Protein AF-A0A7S0D941-F1 (afdb_monomer)

Sequence (179 aa):
ERASLDRLVAVGYAFRELESFVRRENEAGALAAVGAETLGPRRGHGGSLYRRALASGVADVLTDYESAILKLEQDILRGIVPALPAALESALSEFSLVLPSLWAVIEPVADANTLKGAALLHHLRAASLAAGAPALERALRKLEARAARAAYQQLLAWTVHGRLVDPHGEFWVRPIKGA

Solvent-accessible surface area (backbone atoms only — not comparable to full-atom values): 9866 Å² total; per-residue (Å²): 106,70,72,60,50,54,49,52,49,48,30,54,49,24,48,51,52,50,50,52,47,32,51,52,40,50,52,34,45,52,31,45,75,72,73,39,54,77,74,48,100,60,74,77,65,61,46,48,72,32,56,38,31,31,29,54,42,49,50,54,54,51,51,54,49,52,52,50,49,56,51,51,52,52,34,37,77,70,64,75,40,67,97,41,72,69,52,51,48,62,76,41,44,70,52,54,54,36,38,39,56,48,34,65,67,43,47,59,47,74,71,36,85,78,53,45,39,63,56,37,49,51,50,36,51,52,50,27,73,66,40,92,40,73,70,44,22,53,50,35,48,51,29,32,54,44,21,47,48,50,55,51,51,34,48,47,36,32,76,76,67,70,37,87,73,54,97,67,72,46,59,92,77,72,86,80,89,85,129

pLDDT: mean 85.34, std 11.54, range [41.94, 95.25]

Foldseek 3Di:
DVVLVVLVVLLVVLLVLLVVQLVVLVVLVVCVVVVNNCVDPDNPLNHALLSNLLSVLSVVVSVVVVVLVVVVVVCCVVVVFPPDSVSVCVSCVLSSPQRNLVSVLCVCVSPDSPCGAVNVLVSLVVSLVVDPDPSNNVSSVSSSVSSCVSVVVQVCCCPVVVDRDDPPPRHPDDDDPDD

Secondary structure (DSSP, 8-state):
-HHHHHHHHHHHHHHHHHHHHHHHHHHHHHHHHTT-TTTSSSTT----HHHHHHHHHHHHHHHHHHHHHHHHHHHHHTTSS-S-HHHHHHHTHHHHHHHHHHHHHHHHHHH-TT--HHHHHHHHHHHHHS-SSHHHHHHHHHHHHHHHHHHHHHHHHHHHH-----TTS-SS----S--

Nearest PDB structures (foldseek):
  6v6b-assembly1_C  TM=8.696E-01  e=4.114E-03  Homo sapiens
  9g3x-assembly1_G  TM=8.814E-01  e=5.237E-03  Sus scrofa
  7qj5-assembly1_M  TM=8.271E-01  e=1.750E-02  Homo sapiens
  9eoj-assembly1_Y  TM=8.149E-01  e=4.824E-02  Xenopus laevis

Organism: Micromonas pusilla (NCBI:txid38833)

InterPro domains:
  IPR007259 Gamma-tubulin complex component protein [PTHR19302] (2-174)
  IPR041470 Gamma tubulin complex component protein, N-terminal [PF17681] (2-174)

Radius of gyration: 19.4 Å; Cα contacts (8 Å, |Δi|>4): 163; chains: 1; bounding box: 41×28×63 Å

Mean predicted aligned error: 6.71 Å

Structure (mmCIF, N/CA/C/O backbone):
data_AF-A0A7S0D941-F1
#
_entry.id   AF-A0A7S0D941-F1
#
loop_
_atom_site.group_PDB
_atom_site.id
_atom_site.type_symbol
_atom_site.label_atom_id
_atom_site.label_alt_id
_atom_site.label_comp_id
_atom_site.label_asym_id
_atom_site.label_entity_id
_atom_site.label_seq_id
_atom_site.pdbx_PDB_ins_code
_atom_site.Cartn_x
_atom_site.Cartn_y
_atom_site.Cartn_z
_atom_site.occupancy
_atom_site.B_iso_or_equiv
_atom_site.auth_seq_id
_atom_site.auth_comp_id
_atom_site.auth_asym_id
_atom_site.auth_atom_id
_atom_site.pdbx_PDB_model_num
ATOM 1 N N . GLU A 1 1 ? -16.617 13.636 22.497 1.00 62.84 1 GLU A N 1
ATOM 2 C CA . GLU A 1 1 ? -17.454 12.747 21.658 1.00 62.84 1 GLU A CA 1
ATOM 3 C C . GLU A 1 1 ? -17.429 13.125 20.181 1.00 62.84 1 GLU A C 1
ATOM 5 O O . GLU A 1 1 ? -16.894 12.338 19.416 1.00 62.84 1 GLU A O 1
ATOM 10 N N . ARG A 1 2 ? -17.891 14.319 19.765 1.00 78.31 2 ARG A N 1
ATOM 11 C CA . ARG A 1 2 ? -17.844 14.736 18.341 1.00 78.31 2 ARG A CA 1
ATOM 12 C C . ARG A 1 2 ? -16.450 14.627 17.706 1.00 78.31 2 ARG A C 1
ATOM 14 O O . ARG A 1 2 ? -16.306 13.947 16.707 1.00 78.31 2 ARG A O 1
ATOM 21 N N . ALA A 1 3 ? -15.416 15.150 18.367 1.00 79.06 3 ALA A N 1
ATOM 22 C CA . ALA A 1 3 ? -14.041 15.067 17.864 1.00 79.06 3 ALA A CA 1
ATOM 23 C C . ALA A 1 3 ? -13.513 13.625 17.694 1.00 79.06 3 ALA A C 1
ATOM 25 O O . ALA A 1 3 ? -12.699 13.371 16.812 1.00 79.06 3 ALA A O 1
ATOM 26 N N . SER A 1 4 ? -13.965 12.683 18.528 1.00 73.31 4 SER A N 1
ATOM 27 C CA . SER A 1 4 ? -13.609 11.262 18.399 1.00 73.31 4 SER A CA 1
ATOM 28 C C . SER A 1 4 ? -14.303 10.634 17.190 1.00 73.31 4 SER A C 1
ATOM 30 O O . SER A 1 4 ? -13.683 9.882 16.446 1.00 73.31 4 SER A O 1
ATOM 32 N N . LEU A 1 5 ? -15.572 10.986 16.955 1.00 79.00 5 LEU A N 1
ATOM 33 C CA . LEU A 1 5 ? -16.314 10.547 15.772 1.00 79.00 5 LEU A CA 1
ATOM 34 C C . LEU A 1 5 ? -15.713 11.124 14.486 1.00 79.00 5 LEU A C 1
ATOM 36 O O . LEU A 1 5 ? -15.527 10.379 13.532 1.00 79.00 5 LEU A O 1
ATOM 40 N N . ASP A 1 6 ? -15.332 12.402 14.478 1.00 85.00 6 ASP A N 1
ATOM 41 C CA . ASP A 1 6 ? -14.701 13.044 13.317 1.00 85.00 6 ASP A CA 1
ATOM 42 C C . ASP A 1 6 ? -13.388 12.343 12.934 1.00 85.00 6 ASP A C 1
ATOM 44 O O . ASP A 1 6 ? -13.116 12.110 11.755 1.00 85.00 6 ASP A O 1
ATOM 48 N N . ARG A 1 7 ? -12.594 11.926 13.932 1.00 81.94 7 ARG A N 1
ATOM 49 C CA . ARG A 1 7 ? -11.381 11.130 13.701 1.00 81.94 7 ARG A CA 1
ATOM 50 C C . ARG A 1 7 ? -11.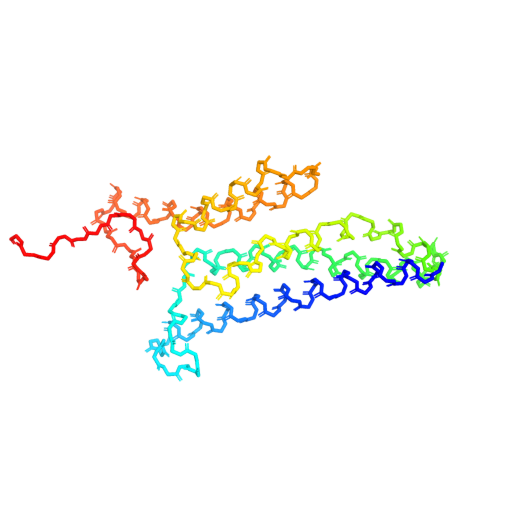696 9.756 13.117 1.00 81.94 7 ARG A C 1
ATOM 52 O O . ARG A 1 7 ? -11.046 9.358 12.157 1.00 81.94 7 ARG A O 1
ATOM 59 N N . LEU A 1 8 ? -12.705 9.052 13.630 1.00 84.12 8 LEU A N 1
ATOM 60 C CA . LEU A 1 8 ? -13.126 7.762 13.069 1.00 84.12 8 LEU A CA 1
ATOM 61 C C . LEU A 1 8 ? -13.629 7.898 11.623 1.00 84.12 8 LEU A C 1
ATOM 63 O O . LEU A 1 8 ? -13.308 7.062 10.781 1.00 84.12 8 LEU A O 1
ATOM 67 N N . VAL A 1 9 ? -14.355 8.975 11.311 1.00 87.94 9 VAL A N 1
ATOM 68 C CA . VAL A 1 9 ? -14.798 9.278 9.943 1.00 87.94 9 VAL A CA 1
ATOM 69 C C . VAL A 1 9 ? -13.603 9.526 9.022 1.00 87.94 9 VAL A C 1
ATOM 71 O O . VAL A 1 9 ? -13.587 9.001 7.911 1.00 87.94 9 VAL A O 1
ATOM 74 N N . ALA A 1 10 ? -12.580 10.256 9.476 1.00 88.19 10 ALA A N 1
ATOM 75 C CA . ALA A 1 10 ? -11.362 10.476 8.693 1.00 88.19 10 ALA A CA 1
ATOM 76 C C . ALA A 1 10 ? -10.630 9.161 8.369 1.00 88.19 10 ALA A C 1
ATOM 78 O O . ALA A 1 10 ? -10.149 8.980 7.250 1.00 88.19 10 ALA A O 1
ATOM 79 N N . VAL A 1 11 ? -10.596 8.218 9.316 1.00 89.94 11 VAL A N 1
ATOM 80 C CA . VAL A 1 11 ? -10.033 6.877 9.093 1.00 89.94 11 VAL A CA 1
ATOM 81 C C . VAL A 1 11 ? -10.851 6.092 8.078 1.00 89.94 11 VAL A C 1
ATOM 83 O O . VAL A 1 11 ? -10.280 5.538 7.142 1.00 89.94 11 VAL A O 1
ATOM 86 N N . GLY A 1 12 ? -12.178 6.082 8.223 1.00 90.75 12 GLY A N 1
ATOM 87 C CA . GLY A 1 12 ? -13.071 5.411 7.278 1.00 90.75 12 GLY A CA 1
ATOM 88 C C . GLY A 1 12 ? -12.974 5.993 5.866 1.00 90.75 12 GLY A C 1
ATOM 89 O O . GLY A 1 12 ? -12.951 5.245 4.889 1.00 90.75 12 GLY A O 1
ATOM 90 N N . TYR A 1 13 ? -12.846 7.317 5.746 1.00 92.81 13 TYR A N 1
ATOM 91 C CA . TYR A 1 13 ? -12.597 7.985 4.470 1.00 92.81 13 TYR A CA 1
ATOM 92 C C . TYR A 1 13 ? -11.269 7.532 3.854 1.00 92.81 13 TYR A C 1
ATOM 94 O O . TYR A 1 13 ? -11.253 7.082 2.711 1.00 92.81 13 TYR A O 1
ATOM 102 N N . ALA A 1 14 ? -10.174 7.587 4.620 1.00 93.50 14 ALA A N 1
ATOM 103 C CA . ALA A 1 14 ? -8.858 7.175 4.142 1.00 93.50 14 ALA A CA 1
ATOM 104 C C . ALA A 1 14 ? -8.836 5.699 3.713 1.00 93.50 14 ALA A C 1
ATOM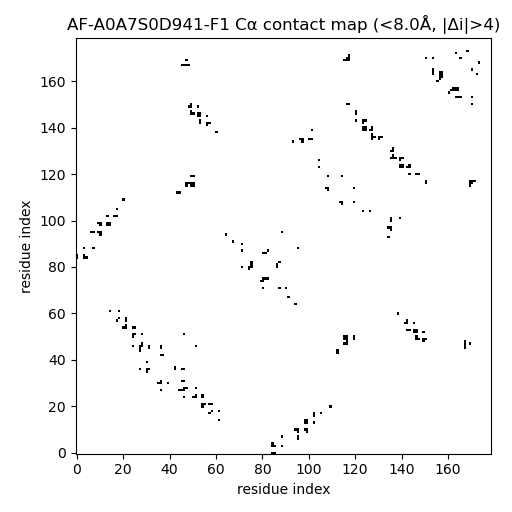 106 O O . ALA A 1 14 ? -8.295 5.378 2.658 1.00 93.50 14 ALA A O 1
ATOM 107 N N . PHE A 1 15 ? -9.473 4.814 4.486 1.00 94.19 15 PHE A N 1
ATOM 108 C CA . PHE A 1 15 ? -9.641 3.405 4.132 1.00 94.19 15 PHE A CA 1
ATOM 109 C C . PHE A 1 15 ? -10.355 3.249 2.784 1.00 94.19 15 PHE A C 1
ATOM 111 O O . PHE A 1 15 ? -9.836 2.588 1.887 1.00 94.19 15 PHE A O 1
ATOM 118 N N . ARG A 1 16 ? -11.505 3.913 2.610 1.00 95.06 16 ARG A N 1
ATOM 119 C CA . ARG A 1 16 ? -12.297 3.842 1.376 1.00 95.06 16 ARG A CA 1
ATOM 120 C C . ARG A 1 16 ? -11.517 4.346 0.163 1.00 95.06 16 ARG A C 1
ATOM 122 O O . ARG A 1 16 ? -11.590 3.751 -0.912 1.00 95.06 16 ARG A O 1
ATOM 129 N N . GLU A 1 17 ? -10.777 5.441 0.308 1.00 94.50 17 GLU A N 1
ATOM 130 C CA . GLU A 1 17 ? -9.982 5.984 -0.794 1.00 94.50 17 GLU A CA 1
ATOM 131 C C . GLU A 1 17 ? -8.812 5.064 -1.166 1.00 94.50 17 GLU A C 1
ATOM 133 O O . GLU A 1 17 ? -8.605 4.790 -2.354 1.00 94.50 17 GLU A O 1
ATOM 138 N N . LEU A 1 18 ? -8.117 4.498 -0.175 1.00 94.06 18 LEU A N 1
ATOM 139 C CA . LEU A 1 18 ? -7.067 3.500 -0.388 1.00 94.06 18 LEU A CA 1
ATOM 140 C C . LEU A 1 18 ? -7.613 2.233 -1.062 1.00 94.06 18 LEU A C 1
ATOM 142 O O . LEU A 1 18 ? -7.025 1.759 -2.033 1.00 94.06 18 LEU A O 1
ATOM 146 N N . GLU A 1 19 ? -8.759 1.720 -0.614 1.00 95.12 19 GLU A N 1
ATOM 147 C CA . GLU A 1 19 ? -9.438 0.578 -1.234 1.00 95.12 19 GLU A CA 1
ATOM 148 C C . GLU A 1 19 ? -9.813 0.886 -2.692 1.00 95.12 19 GLU A C 1
ATOM 150 O O . GLU A 1 19 ? -9.563 0.090 -3.603 1.00 95.12 19 GLU A O 1
ATOM 155 N N . SER A 1 20 ? -10.348 2.085 -2.946 1.00 92.88 20 SER A N 1
ATOM 156 C CA . SER A 1 20 ? -10.688 2.526 -4.297 1.00 92.88 20 SER A CA 1
ATOM 157 C C . SER A 1 20 ? -9.456 2.584 -5.207 1.00 92.88 20 SER A C 1
ATOM 159 O O . SER A 1 20 ? -9.538 2.189 -6.371 1.00 92.88 20 SER A O 1
ATOM 161 N N . PHE A 1 21 ? -8.307 3.026 -4.684 1.00 91.56 21 PHE A N 1
ATOM 162 C CA . PHE A 1 21 ? -7.033 3.031 -5.398 1.00 91.56 21 PHE A CA 1
ATOM 163 C C . PHE A 1 21 ? -6.575 1.608 -5.731 1.00 91.56 21 PHE A C 1
ATOM 165 O O . PHE A 1 21 ? -6.266 1.329 -6.890 1.00 91.56 21 PHE A O 1
ATOM 172 N N . VAL A 1 22 ? -6.606 0.693 -4.756 1.00 93.19 22 VAL A N 1
ATOM 173 C CA . VAL A 1 22 ? -6.246 -0.718 -4.963 1.00 93.19 22 VAL A CA 1
ATOM 174 C C . VAL A 1 22 ? -7.117 -1.352 -6.045 1.00 93.19 22 VAL A C 1
ATOM 176 O O . VAL A 1 22 ? -6.597 -1.988 -6.965 1.00 93.19 22 VAL A O 1
ATOM 179 N N . ARG A 1 23 ? -8.437 -1.141 -5.985 1.00 91.50 23 ARG A N 1
ATOM 180 C CA . ARG A 1 23 ? -9.372 -1.666 -6.986 1.00 91.50 23 ARG A CA 1
ATOM 181 C C . ARG A 1 23 ? -9.063 -1.128 -8.384 1.00 91.50 23 ARG A C 1
ATOM 183 O O . ARG A 1 23 ? -8.969 -1.916 -9.321 1.00 91.50 23 ARG A O 1
ATOM 190 N N . ARG A 1 24 ? -8.840 0.185 -8.517 1.00 88.00 24 ARG A N 1
ATOM 191 C CA . ARG A 1 24 ? -8.506 0.826 -9.802 1.00 88.00 24 ARG A CA 1
ATOM 192 C C . ARG A 1 24 ? -7.231 0.256 -10.424 1.00 88.00 24 ARG A C 1
ATOM 194 O O . ARG A 1 24 ? -7.219 -0.051 -11.612 1.00 88.00 24 ARG A O 1
ATOM 201 N N . GLU A 1 25 ? -6.166 0.104 -9.642 1.00 87.06 25 GLU A N 1
ATOM 202 C CA . GLU A 1 25 ? -4.884 -0.406 -10.149 1.00 87.06 25 GLU A CA 1
ATOM 203 C C . GLU A 1 25 ? -4.956 -1.907 -10.494 1.00 87.06 25 GLU A C 1
ATOM 205 O O . GLU A 1 25 ? -4.333 -2.354 -11.461 1.00 87.06 25 GLU A O 1
ATOM 210 N N . ASN A 1 26 ? -5.765 -2.690 -9.772 1.00 86.94 26 ASN A N 1
ATOM 211 C CA . ASN A 1 26 ? -6.022 -4.093 -10.108 1.00 86.94 26 ASN A CA 1
ATOM 212 C C . ASN A 1 26 ? -6.837 -4.241 -11.400 1.00 86.94 26 ASN A C 1
ATOM 214 O O . ASN A 1 26 ? -6.481 -5.059 -12.249 1.00 86.94 26 ASN A O 1
ATOM 218 N N . GLU A 1 27 ? -7.885 -3.433 -11.588 1.00 84.75 27 GLU A N 1
ATOM 219 C CA . GLU A 1 27 ? -8.660 -3.386 -12.835 1.00 84.75 27 GLU A CA 1
ATOM 220 C C . GLU A 1 27 ? -7.776 -2.975 -14.022 1.00 84.75 27 GLU A C 1
ATOM 222 O O . GLU A 1 27 ? -7.792 -3.631 -15.065 1.00 84.75 27 GLU A O 1
ATOM 227 N N . ALA A 1 28 ? -6.939 -1.945 -13.852 1.00 79.31 28 ALA A N 1
ATOM 228 C CA . ALA A 1 28 ? -5.975 -1.522 -14.868 1.00 79.31 28 ALA A CA 1
ATOM 229 C C . ALA A 1 28 ? -4.967 -2.636 -15.201 1.00 79.31 28 ALA A C 1
ATOM 231 O O . ALA A 1 28 ? -4.653 -2.872 -16.370 1.00 79.31 28 ALA A O 1
ATOM 232 N N . GLY A 1 29 ? -4.494 -3.364 -14.186 1.00 76.56 29 GLY A N 1
ATOM 233 C CA . GLY A 1 29 ? -3.620 -4.522 -14.357 1.00 76.56 29 GLY A CA 1
ATOM 234 C C . GLY A 1 29 ? -4.288 -5.691 -15.088 1.00 76.56 29 GLY A C 1
ATOM 235 O O . GLY A 1 29 ? -3.638 -6.334 -15.913 1.00 76.56 29 GLY A O 1
ATOM 236 N N . ALA A 1 30 ? -5.567 -5.960 -14.817 1.00 79.44 30 ALA A N 1
ATOM 237 C CA . ALA A 1 30 ? -6.337 -7.002 -15.493 1.00 79.44 30 ALA A CA 1
ATOM 238 C C . ALA A 1 30 ? -6.581 -6.654 -16.969 1.00 79.44 30 ALA A C 1
ATOM 240 O O . ALA A 1 30 ? -6.369 -7.495 -17.840 1.00 79.44 30 ALA A O 1
ATOM 241 N N . LEU A 1 31 ? -6.938 -5.401 -17.266 1.00 75.75 31 LEU A N 1
ATOM 242 C CA . LEU A 1 31 ? -7.098 -4.920 -18.642 1.00 75.75 31 LEU A CA 1
ATOM 243 C C . LEU A 1 31 ? -5.789 -5.015 -19.437 1.00 75.75 31 LEU A C 1
ATOM 245 O O . LEU A 1 31 ? -5.810 -5.459 -20.585 1.00 75.75 31 LEU A O 1
ATOM 249 N N . ALA A 1 32 ? -4.654 -4.672 -18.818 1.00 71.88 32 ALA A N 1
ATOM 250 C CA . ALA A 1 32 ? -3.335 -4.819 -19.434 1.00 71.88 32 ALA A CA 1
ATOM 251 C C . ALA A 1 32 ? -2.974 -6.290 -19.718 1.00 71.88 32 ALA A C 1
ATOM 253 O O . ALA A 1 32 ? -2.346 -6.590 -20.728 1.00 71.88 32 ALA A O 1
ATOM 254 N N . ALA A 1 33 ? -3.387 -7.232 -18.863 1.00 71.56 33 ALA A N 1
ATOM 255 C CA . ALA A 1 33 ? -3.134 -8.658 -19.087 1.00 71.56 33 ALA A CA 1
ATOM 256 C C . ALA A 1 33 ? -3.912 -9.227 -20.290 1.00 71.56 33 ALA A C 1
ATOM 258 O O . ALA A 1 33 ? -3.447 -10.168 -20.929 1.00 71.56 33 ALA A O 1
ATOM 259 N N . VAL A 1 34 ? -5.075 -8.652 -20.608 1.00 75.38 34 VAL A N 1
ATOM 260 C CA . VAL A 1 34 ? -5.929 -9.063 -21.738 1.00 75.38 34 VAL A CA 1
ATOM 261 C C . VAL A 1 34 ? -5.594 -8.276 -23.022 1.00 75.38 34 VAL A C 1
ATOM 263 O O . VAL A 1 34 ? -6.230 -8.471 -24.054 1.00 75.38 34 VAL A O 1
ATOM 266 N N . GLY A 1 35 ? -4.585 -7.392 -22.996 1.00 66.88 35 GLY A N 1
ATOM 267 C CA . GLY A 1 35 ? -4.225 -6.535 -24.137 1.00 66.88 35 GLY A CA 1
ATOM 268 C C . GLY A 1 35 ? -5.296 -5.488 -24.469 1.00 66.88 35 GLY A C 1
ATOM 269 O O . GLY A 1 35 ? -5.388 -5.004 -25.596 1.00 66.88 35 GLY A O 1
ATOM 270 N N . ALA A 1 36 ? -6.152 -5.173 -23.493 1.00 63.66 36 ALA A N 1
ATOM 271 C CA . ALA A 1 36 ? -7.282 -4.263 -23.616 1.00 63.66 36 ALA A CA 1
ATOM 272 C C . ALA A 1 36 ? -6.991 -2.894 -22.977 1.00 63.66 36 ALA A C 1
ATOM 274 O O . ALA A 1 36 ? -7.924 -2.153 -22.658 1.00 63.66 36 ALA A O 1
ATOM 275 N N . GLU A 1 37 ? -5.715 -2.515 -22.800 1.00 57.56 37 GLU A N 1
ATOM 276 C CA . GLU A 1 37 ? -5.325 -1.235 -22.182 1.00 57.56 37 GLU A CA 1
ATOM 277 C C . GLU A 1 37 ? -5.917 0.010 -22.877 1.00 57.56 37 GLU A C 1
ATOM 279 O O . GLU A 1 37 ? -6.010 1.079 -22.272 1.00 57.56 37 GLU A O 1
ATOM 284 N N . THR A 1 38 ? -6.353 -0.119 -24.134 1.00 55.12 38 THR A N 1
ATOM 285 C CA . THR A 1 38 ? -6.967 0.951 -24.939 1.00 55.12 38 THR A CA 1
ATOM 286 C C . THR A 1 38 ? -8.501 0.985 -24.893 1.00 55.12 38 THR A C 1
ATOM 288 O O . THR A 1 38 ? -9.093 1.975 -25.330 1.00 55.12 38 THR A O 1
ATOM 291 N N . LEU A 1 39 ? -9.150 -0.053 -24.347 1.00 50.44 39 LEU A N 1
ATOM 292 C CA . LEU A 1 39 ? -10.613 -0.226 -24.323 1.00 50.44 39 LEU A CA 1
ATOM 293 C C . LEU A 1 39 ? -11.274 0.267 -23.021 1.00 50.44 39 LEU A C 1
ATOM 295 O O . LEU A 1 39 ? -12.500 0.280 -22.920 1.00 50.44 39 LEU A O 1
ATOM 299 N N . GLY A 1 40 ? -10.490 0.698 -22.028 1.00 48.78 40 GLY A N 1
ATOM 300 C CA . GLY A 1 40 ? -11.009 1.235 -20.768 1.00 48.78 40 GLY A CA 1
ATOM 301 C C . GLY A 1 40 ? -11.555 2.673 -20.886 1.00 48.78 40 GLY A C 1
ATOM 302 O O . GLY A 1 40 ? -11.019 3.477 -21.654 1.00 48.78 40 GLY A O 1
ATOM 303 N N . PRO A 1 41 ? -12.565 3.060 -20.074 1.00 43.50 41 PRO A N 1
ATOM 304 C CA . PRO A 1 41 ? -13.191 4.392 -20.110 1.00 43.50 41 PRO A CA 1
ATOM 305 C C . PRO A 1 41 ? -12.241 5.546 -19.733 1.00 43.50 41 PRO A C 1
ATOM 307 O O . PRO A 1 41 ? -12.568 6.711 -19.945 1.00 43.50 41 PRO A O 1
ATOM 310 N N . ARG A 1 42 ? -11.045 5.245 -19.210 1.00 49.12 42 ARG A N 1
ATOM 311 C CA . ARG A 1 42 ? -9.976 6.212 -18.925 1.00 49.12 42 ARG A CA 1
ATOM 312 C C . ARG A 1 42 ? -8.742 5.908 -19.776 1.00 49.12 42 ARG A C 1
ATOM 314 O O . ARG A 1 42 ? -7.745 5.378 -19.285 1.00 49.12 42 ARG A O 1
ATOM 321 N N . ARG A 1 43 ? -8.809 6.279 -21.060 1.00 41.94 43 ARG A N 1
ATOM 322 C CA . ARG A 1 43 ? -7.648 6.334 -21.966 1.00 41.94 43 ARG A CA 1
ATOM 323 C C . ARG A 1 43 ? -6.497 7.072 -21.268 1.00 41.94 43 ARG A C 1
ATOM 325 O O . ARG A 1 43 ? -6.654 8.229 -20.896 1.00 41.94 43 ARG A O 1
ATOM 332 N N . GLY A 1 44 ? -5.361 6.405 -21.068 1.00 45.22 44 GLY A N 1
ATOM 333 C CA . GLY A 1 44 ? -4.138 7.030 -20.551 1.00 45.22 44 GLY A CA 1
ATOM 334 C C . GLY A 1 44 ? -3.602 6.463 -19.237 1.00 45.22 44 GLY A C 1
ATOM 335 O O . GLY A 1 44 ? -2.402 6.585 -19.004 1.00 45.22 44 GLY A O 1
ATOM 336 N N . HIS A 1 45 ? -4.400 5.753 -18.431 1.00 50.59 45 HIS A N 1
ATOM 337 C CA . HIS A 1 45 ? -3.885 5.003 -17.271 1.00 50.59 45 HIS A CA 1
ATOM 338 C C . HIS A 1 45 ? -3.300 3.659 -17.719 1.00 50.59 45 HIS A C 1
ATOM 340 O O . HIS A 1 45 ? -3.689 2.605 -17.225 1.00 50.59 45 HIS A O 1
ATOM 346 N N . GLY A 1 46 ? -2.393 3.687 -18.706 1.00 58.00 46 GLY A N 1
ATOM 347 C CA . GLY A 1 46 ? -1.623 2.504 -19.083 1.00 58.00 46 GLY A CA 1
ATOM 348 C C . GLY A 1 46 ? -1.041 1.889 -17.815 1.00 58.00 46 GLY A C 1
ATOM 349 O O . GLY A 1 46 ? -0.560 2.643 -16.959 1.00 58.00 46 GLY A O 1
ATOM 350 N N . GLY A 1 47 ? -1.180 0.570 -17.670 1.00 71.50 47 GLY A N 1
ATOM 351 C CA . GLY A 1 47 ? -0.778 -0.148 -16.464 1.00 71.50 47 GLY A CA 1
ATOM 352 C C . GLY A 1 47 ? 0.629 0.234 -15.998 1.00 71.50 47 GLY A C 1
ATOM 353 O O . GLY A 1 47 ? 1.441 0.778 -16.745 1.00 71.50 47 GLY A O 1
ATOM 354 N N . SER A 1 48 ? 0.915 -0.007 -14.727 1.00 85.12 48 SER A N 1
ATOM 355 C CA . SER A 1 48 ? 2.241 0.203 -14.155 1.00 85.12 48 SER A CA 1
ATOM 356 C C . SER A 1 48 ? 2.568 -0.981 -13.265 1.00 85.12 48 SER A C 1
ATOM 358 O O . SER A 1 48 ? 1.786 -1.349 -12.384 1.00 85.12 48 SER A O 1
ATOM 360 N N . LEU A 1 49 ? 3.736 -1.586 -13.482 1.00 87.38 49 LEU A N 1
ATOM 361 C CA . LEU A 1 49 ? 4.196 -2.699 -12.654 1.00 87.38 49 LEU A CA 1
ATOM 362 C C . LEU A 1 49 ? 4.432 -2.229 -11.216 1.00 87.38 49 LEU A C 1
ATOM 364 O O . LEU A 1 49 ? 4.128 -2.948 -10.264 1.00 87.38 49 LEU A O 1
ATOM 368 N N . TYR A 1 50 ? 4.929 -1.003 -11.073 1.00 91.56 50 TYR A N 1
ATOM 369 C CA . TYR A 1 50 ? 5.321 -0.396 -9.809 1.00 91.56 50 TYR A CA 1
ATOM 370 C C . TYR A 1 50 ? 4.090 0.026 -9.008 1.00 91.56 50 TYR A C 1
ATOM 372 O O . TYR A 1 50 ? 4.009 -0.266 -7.817 1.00 91.56 50 TYR A O 1
ATOM 380 N N . ARG A 1 51 ? 3.096 0.644 -9.661 1.00 90.50 51 ARG A N 1
ATOM 381 C CA . ARG A 1 51 ? 1.821 0.992 -9.018 1.00 90.50 51 ARG A CA 1
ATOM 382 C C . ARG A 1 51 ? 1.019 -0.232 -8.627 1.00 90.50 51 ARG A C 1
ATOM 384 O O . ARG A 1 51 ? 0.458 -0.247 -7.542 1.00 90.50 51 ARG A O 1
ATOM 391 N N . ARG A 1 52 ? 1.019 -1.285 -9.446 1.00 90.50 52 ARG A N 1
ATOM 392 C CA . ARG A 1 52 ? 0.371 -2.549 -9.081 1.00 90.50 52 ARG A CA 1
ATOM 393 C C . ARG A 1 52 ? 1.052 -3.207 -7.880 1.00 90.50 52 ARG A C 1
ATOM 395 O O . ARG A 1 52 ? 0.380 -3.709 -6.984 1.00 90.50 52 ARG A O 1
ATOM 402 N N . ALA A 1 53 ? 2.385 -3.182 -7.831 1.00 92.31 53 ALA A N 1
ATOM 403 C CA . ALA A 1 53 ? 3.129 -3.662 -6.668 1.00 92.31 53 ALA A CA 1
ATOM 404 C C . ALA A 1 53 ? 2.831 -2.825 -5.410 1.00 92.31 53 ALA A C 1
ATOM 406 O O . ALA A 1 53 ? 2.656 -3.393 -4.330 1.00 92.31 53 ALA A O 1
ATOM 407 N N . LEU A 1 54 ? 2.708 -1.501 -5.560 1.00 93.19 54 LEU A N 1
ATOM 408 C CA . LEU A 1 54 ? 2.265 -0.600 -4.498 1.00 93.19 54 LEU A CA 1
ATOM 409 C C . LEU A 1 54 ? 0.836 -0.923 -4.044 1.00 93.19 54 LEU A C 1
ATOM 411 O O . LEU A 1 54 ? 0.624 -1.097 -2.852 1.00 93.19 54 LEU A O 1
ATOM 415 N N . ALA A 1 55 ? -0.119 -1.065 -4.966 1.00 93.19 55 ALA A N 1
ATOM 416 C CA . ALA A 1 55 ? -1.509 -1.411 -4.677 1.00 93.19 55 ALA A CA 1
ATOM 417 C C . ALA A 1 55 ? -1.620 -2.739 -3.918 1.00 93.19 55 ALA A C 1
ATOM 419 O O . ALA A 1 55 ? -2.349 -2.821 -2.936 1.00 93.19 55 ALA A O 1
ATOM 420 N N . SER A 1 56 ? -0.829 -3.753 -4.288 1.00 92.56 56 SER A N 1
ATOM 421 C CA . SER A 1 56 ? -0.739 -4.989 -3.501 1.00 92.56 56 SER A CA 1
ATOM 422 C C . SER A 1 56 ? -0.211 -4.740 -2.086 1.00 92.56 56 SER A C 1
ATOM 424 O O . SER A 1 56 ? -0.715 -5.347 -1.153 1.00 92.56 56 SER A O 1
ATOM 426 N N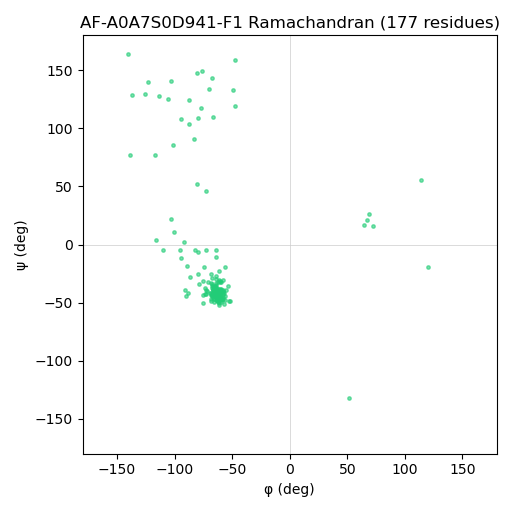 . GLY A 1 57 ? 0.788 -3.874 -1.909 1.00 93.38 57 GLY A N 1
ATOM 427 C CA . GLY A 1 57 ? 1.280 -3.537 -0.572 1.00 93.38 57 GLY A CA 1
ATOM 428 C C . GLY A 1 57 ? 0.265 -2.751 0.261 1.00 93.38 57 GLY A C 1
ATOM 429 O O . GLY A 1 57 ? 0.177 -2.954 1.465 1.00 93.38 57 GLY A O 1
ATOM 430 N N . VAL A 1 58 ? -0.510 -1.866 -0.370 1.00 94.38 58 VAL A N 1
ATOM 431 C CA . VAL A 1 58 ? -1.593 -1.126 0.292 1.00 94.38 58 VAL A CA 1
ATOM 432 C C . VAL A 1 58 ? -2.701 -2.085 0.711 1.00 94.38 58 VAL A C 1
ATOM 434 O O . VAL A 1 58 ? -3.180 -1.976 1.832 1.00 94.38 58 VAL A O 1
ATOM 437 N N . ALA A 1 59 ? -3.053 -3.056 -0.136 1.00 94.50 59 ALA A N 1
ATOM 438 C CA . ALA A 1 59 ? -4.016 -4.098 0.206 1.00 94.50 59 ALA A CA 1
ATOM 439 C C . ALA A 1 59 ? -3.597 -4.868 1.469 1.00 94.50 59 ALA A C 1
ATOM 441 O O . ALA A 1 59 ? -4.418 -5.030 2.363 1.00 94.50 59 ALA A O 1
ATOM 442 N N . ASP A 1 60 ? -2.315 -5.240 1.589 1.00 93.75 60 ASP A N 1
ATOM 443 C CA . ASP A 1 60 ? -1.791 -5.904 2.792 1.00 93.75 60 ASP A CA 1
ATOM 444 C C . ASP A 1 60 ? -2.025 -5.040 4.060 1.00 93.75 60 ASP A C 1
ATOM 446 O O . ASP A 1 60 ? -2.460 -5.548 5.091 1.00 93.75 60 ASP A O 1
ATOM 450 N N . VAL A 1 61 ? -1.813 -3.716 3.980 1.00 92.69 61 VAL A N 1
ATOM 451 C CA . VAL A 1 61 ? -2.066 -2.778 5.099 1.00 92.69 61 VAL A CA 1
ATOM 452 C C . VAL A 1 61 ? -3.560 -2.658 5.428 1.00 92.69 61 VAL A C 1
ATOM 454 O O . VAL A 1 61 ? -3.926 -2.542 6.598 1.00 92.69 61 VAL A O 1
ATOM 457 N N . LEU A 1 62 ? -4.432 -2.677 4.416 1.00 93.31 62 LEU A N 1
ATOM 458 C CA . LEU A 1 62 ? -5.883 -2.654 4.620 1.00 93.31 62 LEU A CA 1
ATOM 459 C C . LEU A 1 62 ? -6.364 -3.948 5.292 1.00 93.31 62 LEU A C 1
ATOM 461 O O . LEU A 1 62 ? -7.167 -3.878 6.218 1.00 93.31 62 LEU A O 1
ATOM 465 N N . THR A 1 63 ? -5.812 -5.104 4.917 1.00 94.44 63 THR A N 1
ATOM 466 C CA . THR A 1 63 ? -6.106 -6.389 5.569 1.00 94.44 63 THR A CA 1
ATOM 467 C C . THR A 1 63 ? -5.655 -6.416 7.035 1.00 94.44 63 THR A C 1
ATOM 469 O O . THR A 1 63 ? -6.364 -6.963 7.885 1.00 94.44 63 THR A O 1
ATOM 472 N N . ASP A 1 64 ? -4.520 -5.792 7.371 1.00 92.38 64 ASP A N 1
ATOM 473 C CA . ASP A 1 64 ? -4.086 -5.632 8.768 1.00 92.38 64 ASP A CA 1
ATOM 474 C C . ASP A 1 64 ? -5.104 -4.802 9.580 1.00 92.38 64 ASP A C 1
ATOM 476 O O . ASP A 1 64 ? -5.433 -5.148 10.718 1.00 92.38 64 ASP A O 1
ATOM 480 N N . TYR A 1 65 ? -5.647 -3.732 8.986 1.00 92.50 65 TYR A N 1
ATOM 481 C CA . TYR A 1 65 ? -6.692 -2.908 9.603 1.00 92.50 65 TYR A CA 1
ATOM 482 C C . TYR A 1 65 ? -8.018 -3.665 9.772 1.00 92.50 65 TYR A C 1
ATOM 484 O O . TYR A 1 65 ? -8.601 -3.646 10.856 1.00 92.50 65 TYR A O 1
ATOM 492 N N . GLU A 1 66 ? -8.477 -4.379 8.743 1.00 93.50 66 GLU A N 1
ATOM 493 C CA . GLU A 1 66 ? -9.677 -5.225 8.812 1.00 93.50 66 GLU A CA 1
ATOM 494 C C . GLU A 1 66 ? -9.549 -6.287 9.909 1.00 93.50 66 GLU A C 1
ATOM 496 O O . GLU A 1 66 ? -10.467 -6.489 10.705 1.00 93.50 66 GLU A O 1
ATOM 501 N N . SER A 1 67 ? -8.376 -6.913 10.019 1.00 93.31 67 SER A N 1
ATOM 502 C CA . SER A 1 67 ? -8.079 -7.888 11.072 1.00 93.31 67 SER A CA 1
ATOM 503 C C . SER A 1 67 ? -8.152 -7.262 12.469 1.00 93.31 67 SER A C 1
ATOM 505 O O . SER A 1 67 ? -8.649 -7.889 13.409 1.00 93.31 67 SER A O 1
ATOM 507 N N . ALA A 1 68 ? -7.694 -6.015 12.618 1.00 91.06 68 ALA A N 1
ATOM 508 C CA . ALA A 1 68 ? -7.815 -5.270 13.868 1.00 91.06 68 ALA A CA 1
ATOM 509 C C . ALA A 1 68 ? -9.280 -4.949 14.212 1.00 91.06 68 ALA A C 1
ATOM 511 O O . ALA A 1 68 ? -9.664 -5.086 15.375 1.00 91.06 68 ALA A O 1
ATOM 512 N N . ILE A 1 69 ? -10.110 -4.596 13.222 1.00 91.75 69 ILE A N 1
ATOM 513 C CA . ILE A 1 69 ? -11.555 -4.396 13.420 1.00 91.75 69 ILE A CA 1
ATOM 514 C C . ILE A 1 69 ? -12.230 -5.698 13.857 1.00 91.75 69 ILE A C 1
ATOM 516 O O . ILE A 1 69 ? -12.968 -5.693 14.838 1.00 91.75 69 ILE A O 1
ATOM 520 N N . LEU A 1 70 ? -11.960 -6.815 13.178 1.00 93.50 70 LEU A N 1
ATOM 521 C CA . LEU A 1 70 ? -12.555 -8.112 13.519 1.00 93.50 70 LEU A CA 1
ATOM 522 C C . LEU A 1 70 ? -12.190 -8.546 14.942 1.00 93.50 70 LEU A C 1
ATOM 524 O O . LEU A 1 70 ? -13.025 -9.072 15.679 1.00 93.50 70 LEU A O 1
ATOM 528 N N . LYS A 1 71 ? -10.943 -8.304 15.359 1.00 91.69 71 LYS A N 1
ATOM 529 C CA . LYS A 1 71 ? -10.515 -8.563 16.736 1.00 91.69 71 LYS A CA 1
ATOM 530 C C . LYS A 1 71 ? -11.265 -7.675 17.731 1.00 91.69 71 LYS A C 1
ATOM 532 O O . LYS A 1 71 ? -11.747 -8.172 18.745 1.00 91.69 71 LYS A O 1
ATOM 537 N N . LEU A 1 72 ? -11.392 -6.387 17.424 1.00 90.00 72 LEU A N 1
ATOM 538 C CA . LEU A 1 72 ? -12.115 -5.428 18.256 1.00 90.00 72 LEU A CA 1
ATOM 539 C C . LEU A 1 72 ? -13.592 -5.812 18.415 1.00 90.00 72 LEU A C 1
ATOM 541 O O . LEU A 1 72 ? -14.121 -5.765 19.521 1.00 90.00 72 LEU A O 1
ATOM 545 N N . GLU A 1 73 ? -14.241 -6.252 17.338 1.00 92.44 73 GLU A N 1
ATOM 546 C CA . GLU A 1 73 ? -15.611 -6.765 17.370 1.00 92.44 73 GLU A CA 1
ATOM 547 C C . GLU A 1 73 ? -15.737 -7.972 18.311 1.00 92.44 73 GLU A C 1
ATOM 549 O O . GLU A 1 73 ? -16.609 -7.999 19.181 1.00 92.44 73 GLU A O 1
ATOM 554 N N . GLN A 1 74 ? -14.829 -8.946 18.199 1.00 92.62 74 GLN A N 1
ATOM 555 C CA . GLN A 1 74 ? -14.814 -10.112 19.086 1.00 92.62 74 GLN A CA 1
ATOM 556 C C . GLN A 1 74 ? -14.608 -9.727 20.555 1.00 92.62 74 GLN A C 1
ATOM 558 O O . GLN A 1 74 ? -15.251 -10.302 21.435 1.00 92.62 74 GLN A O 1
ATOM 563 N N . ASP A 1 75 ? -13.734 -8.761 20.829 1.00 90.12 75 ASP A N 1
ATOM 564 C CA . ASP A 1 75 ? -13.457 -8.294 22.186 1.00 90.12 75 ASP A CA 1
ATOM 565 C C . ASP A 1 75 ? -14.662 -7.554 22.795 1.00 90.12 75 ASP A C 1
ATOM 567 O O . ASP A 1 75 ? -14.929 -7.698 23.993 1.00 90.12 75 ASP A O 1
ATOM 571 N N . ILE A 1 76 ? -15.444 -6.837 21.978 1.00 90.50 76 ILE A N 1
ATOM 572 C CA . ILE A 1 76 ? -16.711 -6.215 22.395 1.00 90.50 76 ILE A CA 1
ATOM 573 C C . ILE A 1 76 ? -17.767 -7.281 22.689 1.00 90.50 76 ILE A C 1
ATOM 575 O O . ILE A 1 76 ? -18.403 -7.241 23.742 1.00 90.50 76 ILE A O 1
ATOM 579 N N . LEU A 1 77 ? -17.933 -8.266 21.801 1.00 91.31 77 LEU A N 1
ATOM 580 C CA . LEU A 1 77 ? -18.904 -9.351 21.985 1.00 91.31 77 LEU A CA 1
ATOM 581 C C . LEU A 1 77 ? -18.608 -10.197 23.231 1.00 91.31 77 LEU A C 1
ATOM 583 O O . LEU A 1 77 ? -19.527 -10.689 23.882 1.00 91.31 77 LEU A O 1
ATOM 587 N N . ARG A 1 78 ? -17.328 -10.347 23.590 1.00 92.12 78 ARG A N 1
ATOM 588 C CA . ARG A 1 78 ? -16.884 -11.031 24.816 1.00 92.12 78 ARG A CA 1
ATOM 589 C C . ARG A 1 78 ? -16.988 -10.165 26.076 1.00 92.12 78 ARG A C 1
ATOM 591 O O . ARG A 1 78 ? -16.739 -10.674 27.166 1.00 92.12 78 ARG A O 1
ATOM 598 N N . GLY A 1 79 ? -17.321 -8.880 25.944 1.00 87.06 79 GLY A N 1
ATOM 599 C CA . GLY A 1 79 ? -17.390 -7.930 27.056 1.00 87.06 79 GLY A CA 1
ATOM 600 C C . GLY A 1 79 ? -16.028 -7.507 27.618 1.00 87.06 79 GLY A C 1
ATOM 601 O O . GLY A 1 79 ? -15.974 -6.963 28.718 1.00 87.06 79 GLY A O 1
ATOM 602 N N . ILE A 1 80 ? -14.930 -7.756 26.892 1.00 83.06 80 ILE A N 1
ATOM 603 C CA . ILE A 1 80 ? -13.567 -7.355 27.286 1.00 83.06 80 ILE A CA 1
ATOM 604 C C . ILE A 1 80 ? -13.397 -5.846 27.096 1.00 83.06 80 ILE A C 1
ATOM 606 O O . ILE A 1 80 ? -12.822 -5.164 27.944 1.00 83.06 80 ILE A O 1
ATOM 610 N N . VAL A 1 81 ? -13.908 -5.325 25.978 1.00 82.12 81 VAL A N 1
ATOM 611 C CA . VAL A 1 81 ? -13.848 -3.905 25.628 1.00 82.12 81 VAL A CA 1
ATOM 612 C C . VAL A 1 81 ? -15.267 -3.334 25.645 1.00 82.12 81 VAL A C 1
ATOM 614 O O . VAL A 1 81 ? -16.155 -3.893 25.000 1.00 82.12 81 VAL A O 1
ATOM 617 N N . PRO A 1 82 ? -15.523 -2.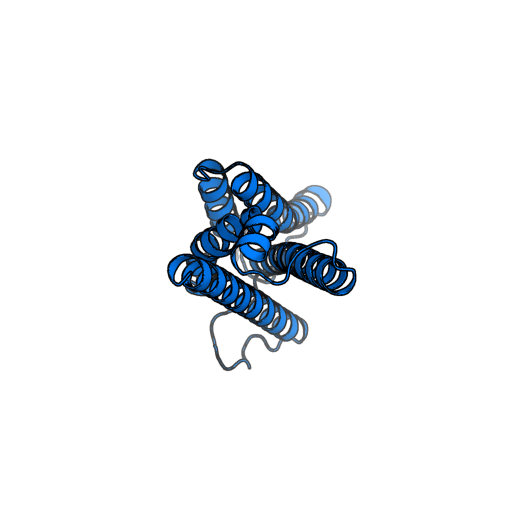224 26.357 1.00 81.56 82 PRO A N 1
ATOM 618 C CA . PRO A 1 82 ? -16.831 -1.588 26.313 1.00 81.56 82 PRO A CA 1
ATOM 619 C C . PRO A 1 82 ? -17.081 -0.991 24.921 1.00 81.56 82 PRO A C 1
ATOM 621 O O . PRO A 1 82 ? -16.175 -0.414 24.320 1.00 81.56 82 PRO A O 1
ATOM 624 N N . ALA A 1 83 ? -18.324 -1.055 24.435 1.00 77.94 83 ALA A N 1
ATOM 625 C CA . ALA A 1 83 ? -18.758 -0.471 23.158 1.00 77.94 83 ALA A CA 1
ATOM 626 C C . ALA A 1 83 ? -18.856 1.073 23.209 1.00 77.94 83 ALA A C 1
ATOM 628 O O . ALA A 1 83 ? -19.851 1.673 22.806 1.00 77.94 83 ALA A O 1
ATOM 629 N N . LEU A 1 84 ? -17.833 1.725 23.766 1.00 80.50 84 LEU A N 1
ATOM 630 C CA . LEU A 1 84 ? -17.742 3.171 23.926 1.00 80.50 84 LEU A CA 1
ATOM 631 C C . LEU A 1 84 ? -16.793 3.763 22.871 1.00 80.50 84 LEU A C 1
ATOM 633 O O . LEU A 1 84 ? -15.717 3.202 22.644 1.00 80.50 84 LEU A O 1
ATOM 637 N N . PRO A 1 85 ? -17.107 4.938 22.291 1.00 75.12 85 PRO A N 1
ATOM 638 C CA . PRO A 1 85 ? -16.275 5.574 21.264 1.00 75.12 85 PRO A CA 1
ATOM 639 C C . PRO A 1 85 ? -14.807 5.774 21.666 1.00 75.12 85 PRO A C 1
ATOM 641 O O . PRO A 1 85 ? -13.916 5.610 20.842 1.00 75.12 85 PRO A O 1
ATOM 644 N N . ALA A 1 86 ? -14.541 6.076 22.940 1.00 78.00 86 ALA A N 1
ATOM 645 C CA . ALA A 1 86 ? -13.181 6.262 23.447 1.00 78.00 86 ALA A CA 1
ATOM 646 C C . ALA A 1 86 ? -12.356 4.960 23.454 1.00 78.00 86 ALA A C 1
ATOM 648 O O . ALA A 1 86 ? -11.151 4.986 23.213 1.00 78.00 86 ALA A O 1
ATOM 649 N N . ALA A 1 87 ? -12.999 3.816 23.708 1.00 80.06 87 ALA A N 1
ATOM 650 C CA . ALA A 1 87 ? -12.335 2.516 23.690 1.00 80.06 87 ALA A CA 1
ATOM 651 C C . ALA A 1 87 ? -12.002 2.086 22.253 1.00 80.06 87 ALA A C 1
ATOM 653 O O . ALA A 1 87 ? -10.904 1.593 21.999 1.00 80.06 87 ALA A O 1
ATOM 654 N N . LEU A 1 88 ? -12.910 2.364 21.309 1.00 81.12 88 LEU A N 1
ATOM 655 C CA . LEU A 1 88 ? -12.681 2.167 19.874 1.00 81.12 88 LEU A CA 1
ATOM 656 C C . LEU A 1 88 ? -11.525 3.040 19.366 1.00 81.12 88 LEU A C 1
ATOM 658 O O . LEU A 1 88 ? -10.648 2.557 18.657 1.00 81.12 88 LEU A O 1
ATOM 662 N N . GLU A 1 89 ? -11.491 4.314 19.762 1.00 82.88 89 GLU A N 1
ATOM 663 C CA . GLU A 1 89 ? -10.424 5.246 19.385 1.00 82.88 89 GLU A CA 1
ATOM 664 C C . GLU A 1 89 ? -9.058 4.800 19.922 1.00 82.88 89 GLU A C 1
ATOM 666 O O . GLU A 1 89 ? -8.071 4.826 19.193 1.00 82.88 89 GLU A O 1
ATOM 671 N N . SER A 1 90 ? -9.004 4.339 21.175 1.00 84.25 90 SER A N 1
ATOM 672 C CA . SER A 1 90 ? -7.780 3.794 21.768 1.00 84.25 90 SER A CA 1
ATOM 673 C C . SER A 1 90 ? -7.285 2.558 21.008 1.00 84.25 90 SER A C 1
ATOM 675 O O . SER A 1 90 ? -6.114 2.491 20.626 1.00 84.25 90 SER A O 1
ATOM 677 N N . ALA A 1 91 ? -8.189 1.617 20.711 1.00 83.44 91 ALA A N 1
ATOM 678 C CA . ALA A 1 91 ? -7.870 0.389 19.986 1.00 83.44 91 ALA A CA 1
ATOM 679 C C . ALA A 1 91 ? -7.399 0.643 18.542 1.00 83.44 91 ALA A C 1
ATOM 681 O O . ALA A 1 91 ? -6.547 -0.081 18.035 1.00 83.44 91 ALA A O 1
ATOM 682 N N . LEU A 1 92 ? -7.923 1.686 17.891 1.00 85.44 92 LEU A N 1
ATOM 683 C CA . LEU A 1 92 ? -7.599 2.054 16.508 1.00 85.44 92 LEU A CA 1
ATOM 684 C C . LEU A 1 92 ? -6.592 3.209 16.407 1.00 85.44 92 LEU A C 1
ATOM 686 O O . LEU A 1 92 ? -6.378 3.748 15.319 1.00 85.44 92 LEU A O 1
ATOM 690 N N . SER A 1 93 ? -5.961 3.594 17.517 1.00 86.69 93 SER A N 1
ATOM 691 C CA . SER A 1 93 ? -5.117 4.791 17.596 1.00 86.69 93 SER A CA 1
ATOM 692 C C . SER A 1 93 ? -3.951 4.770 16.597 1.00 86.69 93 SER A C 1
ATOM 694 O O . SER A 1 93 ? -3.696 5.778 15.939 1.00 86.69 93 SER A O 1
ATOM 696 N N . GLU A 1 94 ? -3.304 3.620 16.385 1.00 87.38 94 GLU A N 1
ATOM 697 C CA . GLU A 1 94 ? -2.228 3.474 15.390 1.00 87.38 94 GLU A CA 1
ATOM 698 C C . GLU A 1 94 ? -2.734 3.732 13.960 1.00 87.38 94 GLU A C 1
ATOM 700 O O . GLU A 1 94 ? -2.170 4.547 13.224 1.00 87.38 94 GLU A O 1
ATOM 705 N N . PHE A 1 95 ? -3.850 3.104 13.583 1.00 88.00 95 PHE A N 1
ATOM 706 C CA . PHE A 1 95 ? -4.456 3.265 12.259 1.00 88.00 95 PHE A CA 1
ATOM 707 C C . PHE A 1 95 ? -5.038 4.661 12.042 1.00 88.00 95 PHE A C 1
ATOM 709 O O . PHE A 1 95 ? -5.083 5.128 10.902 1.00 88.00 95 PHE A O 1
ATOM 716 N N . SER A 1 96 ? -5.415 5.350 13.124 1.00 87.44 96 SER A N 1
ATOM 717 C CA . SER A 1 96 ? -5.944 6.710 13.051 1.00 87.44 96 SER A CA 1
ATOM 718 C C . SER A 1 96 ? -4.943 7.729 12.521 1.00 87.44 96 SER A C 1
ATOM 720 O O . SER A 1 96 ? -5.330 8.681 11.848 1.00 87.44 96 SER A O 1
ATOM 722 N N . LEU A 1 97 ? -3.652 7.485 12.751 1.00 88.06 97 LEU A N 1
ATOM 723 C CA . LEU A 1 97 ? -2.571 8.276 12.179 1.00 88.06 97 LEU A CA 1
ATOM 724 C C . LEU A 1 97 ? -2.101 7.712 10.834 1.00 88.06 97 LEU A C 1
ATOM 726 O O . LEU A 1 97 ? -1.868 8.474 9.893 1.00 88.06 97 LEU A O 1
ATOM 730 N N . VAL A 1 98 ? -1.931 6.388 10.748 1.00 91.31 98 VAL A N 1
ATOM 731 C CA . VAL A 1 98 ? -1.285 5.745 9.596 1.00 91.31 98 VAL A CA 1
ATOM 732 C C . VAL A 1 98 ? -2.143 5.848 8.339 1.00 91.31 98 VAL A C 1
ATOM 734 O O . VAL A 1 98 ? -1.611 6.259 7.313 1.00 91.31 98 VAL A O 1
ATOM 737 N N . LEU A 1 99 ? -3.441 5.528 8.390 1.00 91.94 99 LEU A N 1
ATOM 738 C CA . LEU A 1 99 ? -4.274 5.473 7.180 1.00 91.94 99 LEU A CA 1
ATOM 739 C C . LEU A 1 99 ? -4.455 6.848 6.511 1.00 91.94 99 LEU A C 1
ATOM 741 O O . LEU A 1 99 ? -4.185 6.941 5.312 1.00 91.94 99 LEU A O 1
ATOM 745 N N . PRO A 1 100 ? -4.822 7.933 7.228 1.00 92.56 100 PRO A N 1
ATOM 746 C CA . PRO A 1 100 ? -4.946 9.251 6.603 1.00 92.56 100 PRO A CA 1
ATOM 747 C C . PRO A 1 100 ? -3.614 9.779 6.067 1.00 92.56 100 PRO A C 1
ATOM 749 O O . PRO A 1 100 ? -3.558 10.311 4.960 1.00 92.56 100 PRO A O 1
ATOM 752 N N . SER A 1 101 ? -2.524 9.584 6.817 1.00 92.44 101 SER A N 1
ATOM 753 C CA . SER A 1 101 ? -1.192 10.014 6.374 1.00 92.44 101 SER A CA 1
ATOM 754 C C . SER A 1 101 ? -0.718 9.223 5.156 1.00 92.44 101 SER A C 1
ATOM 756 O O . SER A 1 101 ? -0.071 9.770 4.267 1.00 92.44 101 SER A O 1
ATOM 758 N N . LEU A 1 102 ? -1.053 7.933 5.094 1.00 93.62 102 LEU A N 1
ATOM 759 C CA . LEU A 1 102 ? -0.741 7.086 3.955 1.00 93.62 102 LEU A CA 1
ATOM 760 C C . LEU A 1 102 ? -1.531 7.512 2.713 1.00 93.62 102 LEU A C 1
ATOM 762 O O . LEU A 1 102 ? -0.947 7.602 1.633 1.00 93.62 102 LEU A O 1
ATOM 766 N N . TRP A 1 103 ? -2.824 7.823 2.865 1.00 94.38 103 TRP A N 1
ATOM 767 C CA . TRP A 1 103 ? -3.626 8.361 1.768 1.00 94.38 103 TRP A CA 1
ATOM 768 C C . TRP A 1 103 ? -3.030 9.659 1.223 1.00 94.38 103 TRP A C 1
ATOM 770 O O . TRP A 1 103 ? -2.843 9.753 0.019 1.00 94.38 103 TRP A O 1
ATOM 780 N N . ALA A 1 104 ? -2.612 10.599 2.076 1.00 92.69 104 ALA A N 1
ATOM 781 C CA . ALA A 1 104 ? -1.987 11.848 1.625 1.00 92.69 104 ALA A CA 1
ATOM 782 C C . ALA A 1 104 ? -0.719 11.631 0.768 1.00 92.69 104 ALA A C 1
ATOM 784 O O . ALA A 1 104 ? -0.415 12.423 -0.122 1.00 92.69 104 ALA A O 1
ATOM 785 N N . VAL A 1 105 ? 0.028 10.545 1.002 1.00 92.69 105 VAL A N 1
ATOM 786 C CA . VAL A 1 105 ? 1.195 10.180 0.178 1.00 92.69 105 VAL A CA 1
ATOM 787 C C . VAL A 1 105 ? 0.779 9.516 -1.138 1.00 92.69 105 VAL A C 1
ATOM 789 O O . VAL A 1 105 ? 1.456 9.688 -2.155 1.00 92.69 105 VAL A O 1
ATOM 792 N N . ILE A 1 106 ? -0.309 8.747 -1.132 1.00 92.38 106 ILE A N 1
ATOM 793 C CA . ILE A 1 106 ? -0.787 7.978 -2.288 1.00 92.38 106 ILE A CA 1
ATOM 794 C C . ILE A 1 106 ? -1.687 8.809 -3.202 1.00 92.38 106 ILE A C 1
ATOM 796 O O . ILE A 1 106 ? -1.690 8.563 -4.400 1.00 92.38 106 ILE A O 1
ATOM 800 N N . GLU A 1 107 ? -2.392 9.810 -2.690 1.00 91.94 107 GLU A N 1
ATOM 801 C CA . GLU A 1 107 ? -3.299 10.681 -3.442 1.00 91.94 107 GLU A CA 1
ATOM 802 C C . GLU A 1 107 ? -2.633 11.289 -4.695 1.00 91.94 107 GLU A C 1
ATOM 804 O O . GLU A 1 107 ? -3.156 11.081 -5.793 1.00 91.94 107 GLU A O 1
ATOM 809 N N . PRO A 1 108 ? -1.413 11.872 -4.630 1.00 90.00 108 PRO A N 1
ATOM 810 C CA . PRO A 1 108 ? -0.710 12.331 -5.829 1.00 90.00 108 PRO A CA 1
ATOM 811 C C . PRO A 1 108 ? -0.438 11.213 -6.840 1.00 90.00 108 PRO A C 1
ATOM 813 O O . PRO A 1 108 ? -0.422 11.450 -8.044 1.00 90.00 108 PRO A O 1
ATOM 816 N N . VAL A 1 109 ? -0.212 9.984 -6.369 1.00 87.38 109 VAL A N 1
ATOM 817 C CA . VAL A 1 109 ? -0.035 8.813 -7.235 1.00 87.38 109 VAL A CA 1
ATOM 818 C C . VAL A 1 109 ? -1.383 8.415 -7.838 1.00 87.38 109 VAL A C 1
ATOM 820 O O . VAL A 1 109 ? -1.459 8.142 -9.029 1.00 87.38 109 VAL A O 1
ATOM 823 N N . ALA A 1 110 ? -2.467 8.413 -7.073 1.00 84.50 110 A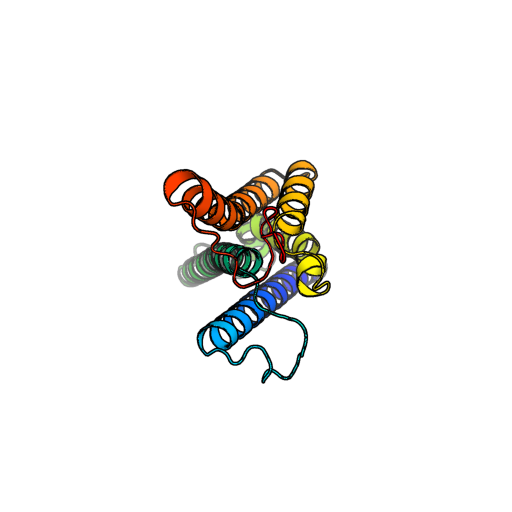LA A N 1
ATOM 824 C CA . ALA A 1 110 ? -3.792 8.079 -7.581 1.00 84.50 110 ALA A CA 1
ATOM 825 C C . ALA A 1 110 ? -4.254 9.052 -8.682 1.00 84.50 110 ALA A C 1
ATOM 827 O O . ALA A 1 110 ? -4.792 8.597 -9.693 1.00 84.50 110 ALA A O 1
ATOM 828 N N . ASP A 1 111 ? -3.983 10.348 -8.518 1.00 81.88 111 ASP A N 1
ATOM 829 C CA . ASP A 1 111 ? -4.466 11.398 -9.419 1.00 81.88 111 ASP A CA 1
ATOM 830 C C . ASP A 1 111 ? -3.527 11.673 -10.597 1.00 81.88 111 ASP A C 1
ATOM 832 O O . ASP A 1 111 ? -3.966 11.846 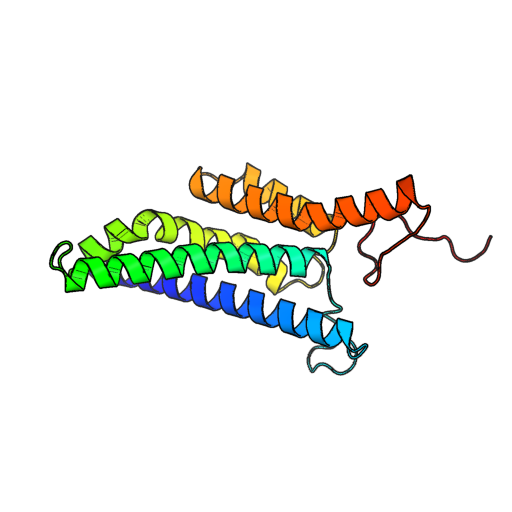-11.739 1.00 81.88 111 ASP A O 1
ATOM 836 N N . ALA A 1 112 ? -2.215 11.710 -10.350 1.00 72.06 112 ALA A N 1
ATOM 837 C CA . ALA A 1 112 ? -1.240 12.047 -11.374 1.00 72.06 112 ALA A CA 1
ATOM 838 C C . ALA A 1 112 ? -0.683 10.784 -12.031 1.00 72.06 112 ALA A C 1
ATOM 840 O O . ALA A 1 112 ? 0.175 10.090 -11.488 1.00 72.06 112 ALA A O 1
ATOM 841 N N . ASN A 1 113 ? -1.074 10.539 -13.281 1.00 69.88 113 ASN A N 1
ATOM 842 C CA . ASN A 1 113 ? -0.542 9.446 -14.103 1.00 69.88 113 ASN A CA 1
ATOM 843 C C . ASN A 1 113 ? 0.969 9.581 -14.425 1.00 69.88 113 ASN A C 1
ATOM 845 O O . ASN A 1 113 ? 1.556 8.697 -15.047 1.00 69.88 113 ASN A O 1
ATOM 849 N N . THR A 1 114 ? 1.602 10.686 -14.023 1.00 74.56 114 THR A N 1
ATOM 850 C CA . THR A 1 114 ? 3.031 10.975 -14.210 1.00 74.56 114 THR A CA 1
ATOM 851 C C . THR A 1 114 ? 3.922 10.262 -13.192 1.00 74.56 114 THR A C 1
ATOM 853 O O . THR A 1 114 ? 5.084 9.989 -13.489 1.00 74.56 114 THR A O 1
ATOM 856 N N . LEU A 1 115 ? 3.396 9.915 -12.012 1.00 83.56 115 LEU A N 1
ATOM 857 C CA . LEU A 1 115 ? 4.147 9.193 -10.984 1.00 83.56 115 LEU A CA 1
ATOM 858 C C . LEU A 1 115 ? 4.122 7.688 -11.279 1.00 83.56 115 LEU A C 1
ATOM 860 O O . LEU A 1 115 ? 3.203 6.971 -10.872 1.00 83.56 115 LEU A O 1
ATOM 864 N N . LYS A 1 116 ? 5.122 7.229 -12.039 1.00 85.44 116 LYS A N 1
ATOM 865 C CA . LYS A 1 116 ? 5.330 5.835 -12.473 1.00 85.44 116 LYS A CA 1
ATOM 866 C C . LYS A 1 116 ? 6.812 5.452 -12.427 1.00 85.44 116 LYS A C 1
ATOM 868 O O . LYS A 1 116 ? 7.677 6.327 -12.339 1.00 85.44 116 LYS A O 1
ATOM 873 N N . GLY A 1 117 ? 7.107 4.152 -12.473 1.00 87.94 117 GLY A N 1
ATOM 874 C CA . GLY A 1 117 ? 8.479 3.634 -12.462 1.00 87.94 117 GLY A CA 1
ATOM 875 C C . GLY A 1 117 ? 9.349 4.190 -11.329 1.00 87.94 117 GLY A C 1
ATOM 876 O O . GLY A 1 117 ? 8.938 4.256 -10.169 1.00 87.94 117 GLY A O 1
ATOM 877 N N . ALA A 1 118 ? 10.558 4.639 -11.673 1.00 89.19 118 ALA A N 1
ATOM 878 C CA . ALA A 1 118 ? 11.518 5.188 -10.714 1.00 89.19 118 ALA A CA 1
ATOM 879 C C . ALA A 1 118 ? 11.023 6.453 -9.981 1.00 89.19 118 ALA A C 1
ATOM 881 O O . ALA A 1 118 ? 11.373 6.651 -8.817 1.00 89.19 118 ALA A O 1
ATOM 882 N N . ALA A 1 119 ? 10.182 7.284 -10.612 1.00 91.06 119 ALA A N 1
ATOM 883 C CA . ALA A 1 119 ? 9.634 8.481 -9.967 1.00 91.06 119 ALA A CA 1
ATOM 884 C C . ALA A 1 119 ? 8.726 8.118 -8.781 1.00 91.06 119 ALA A C 1
ATOM 886 O O . ALA A 1 119 ? 8.763 8.782 -7.746 1.00 91.06 119 ALA A O 1
ATOM 887 N N . LEU A 1 120 ? 7.972 7.018 -8.899 1.00 92.31 120 LEU A N 1
ATOM 888 C CA . LEU A 1 120 ? 7.170 6.484 -7.800 1.00 92.31 120 LEU A CA 1
ATOM 889 C C . LEU A 1 120 ? 8.056 6.017 -6.636 1.00 92.31 120 LEU A C 1
ATOM 891 O O . LEU A 1 120 ? 7.765 6.328 -5.484 1.00 92.31 120 LEU A O 1
ATOM 895 N N . LEU A 1 121 ? 9.150 5.306 -6.925 1.00 93.00 121 LEU A N 1
ATOM 896 C CA . LEU A 1 121 ? 10.085 4.858 -5.886 1.00 93.00 121 LEU A CA 1
ATOM 897 C C . LEU A 1 121 ? 10.721 6.039 -5.152 1.00 93.00 121 LEU A C 1
ATOM 899 O O . LEU A 1 121 ? 10.796 6.033 -3.926 1.00 93.00 121 LEU A O 1
ATOM 903 N N . HIS A 1 122 ? 11.133 7.070 -5.893 1.00 93.00 122 HIS A N 1
ATOM 904 C CA . HIS A 1 122 ? 11.698 8.281 -5.307 1.00 93.00 122 HIS A CA 1
ATOM 905 C C . HIS A 1 122 ? 10.682 9.012 -4.418 1.00 93.00 122 HIS A C 1
ATOM 907 O O . HIS A 1 122 ? 11.024 9.428 -3.313 1.00 93.00 122 HIS A O 1
ATOM 913 N N . HIS A 1 123 ? 9.426 9.119 -4.866 1.00 93.81 123 HIS A N 1
ATOM 914 C CA . HIS A 1 123 ? 8.333 9.702 -4.083 1.00 93.81 123 HIS A CA 1
ATOM 915 C C . HIS A 1 123 ? 8.103 8.952 -2.766 1.00 93.81 123 HIS A C 1
ATOM 917 O O . HIS A 1 123 ? 8.107 9.566 -1.701 1.00 93.81 123 HIS A O 1
ATOM 923 N N . LEU A 1 124 ? 7.992 7.620 -2.813 1.00 93.88 124 LEU A N 1
ATOM 924 C CA . LEU A 1 124 ? 7.800 6.790 -1.617 1.00 93.88 124 LEU A CA 1
ATOM 925 C C . LEU A 1 124 ? 8.993 6.873 -0.658 1.00 93.88 124 LEU A C 1
ATOM 927 O O . LEU A 1 124 ? 8.799 7.000 0.552 1.00 93.88 124 LEU A O 1
ATOM 931 N N . ARG A 1 125 ? 10.225 6.857 -1.182 1.00 94.31 125 ARG A N 1
ATOM 932 C CA . ARG A 1 125 ? 11.436 7.016 -0.369 1.00 94.31 125 ARG A CA 1
ATOM 933 C C . ARG A 1 125 ? 11.457 8.377 0.319 1.00 94.31 125 ARG A C 1
ATOM 935 O O . ARG A 1 125 ? 11.675 8.426 1.528 1.00 94.31 125 ARG A O 1
ATOM 942 N N . ALA A 1 126 ? 11.206 9.460 -0.415 1.00 94.56 126 ALA A N 1
ATOM 943 C CA . ALA A 1 126 ? 11.161 10.810 0.141 1.00 94.56 126 ALA A CA 1
ATOM 944 C C . ALA A 1 126 ? 10.079 10.934 1.225 1.00 94.56 126 ALA A C 1
ATOM 94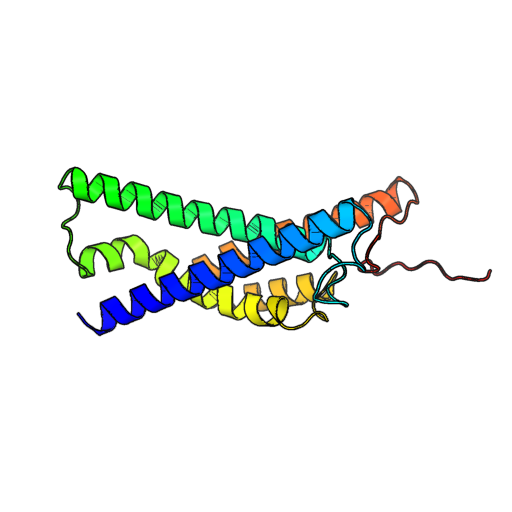6 O O . ALA A 1 126 ? 10.362 11.426 2.316 1.00 94.56 126 ALA A O 1
ATOM 947 N N . ALA A 1 127 ? 8.881 10.399 0.971 1.00 92.94 127 ALA A N 1
ATOM 948 C CA . ALA A 1 127 ? 7.800 10.359 1.951 1.00 92.94 127 ALA A CA 1
ATOM 949 C C . ALA A 1 127 ? 8.177 9.547 3.201 1.00 92.94 127 ALA A C 1
ATOM 951 O O . ALA A 1 127 ? 7.865 9.961 4.313 1.00 92.94 127 ALA A O 1
ATOM 952 N N . SER A 1 128 ? 8.888 8.422 3.045 1.00 92.56 128 SER A N 1
ATOM 953 C CA . SER A 1 128 ? 9.349 7.616 4.183 1.00 92.56 128 SER A CA 1
ATOM 954 C C . SER A 1 128 ? 10.362 8.358 5.058 1.00 92.56 128 SER A C 1
ATOM 956 O O . SER A 1 128 ? 10.325 8.224 6.273 1.00 92.56 128 SER A O 1
ATOM 958 N N . LEU A 1 129 ? 11.243 9.166 4.457 1.00 92.25 129 LEU A N 1
ATOM 959 C CA . LEU A 1 129 ? 12.237 9.964 5.182 1.00 92.25 129 LEU A CA 1
ATOM 960 C C . LEU A 1 129 ? 11.611 11.186 5.859 1.00 92.25 129 LEU A C 1
ATOM 962 O O . LEU A 1 129 ? 12.076 11.609 6.912 1.00 92.25 129 LEU A O 1
ATOM 966 N N . ALA A 1 130 ? 10.559 11.741 5.259 1.00 92.00 130 ALA A N 1
ATOM 967 C CA . ALA A 1 130 ? 9.781 12.835 5.827 1.00 92.00 130 ALA A CA 1
ATOM 968 C C . ALA A 1 130 ? 8.729 12.360 6.848 1.00 92.00 130 ALA A C 1
ATOM 970 O O . ALA A 1 130 ? 8.054 13.187 7.462 1.00 92.00 130 ALA A O 1
ATOM 971 N N . ALA A 1 131 ? 8.561 11.046 7.033 1.00 89.62 131 ALA A N 1
ATOM 972 C CA . ALA A 1 131 ? 7.579 10.500 7.954 1.00 89.62 131 ALA A CA 1
ATOM 973 C C . ALA A 1 131 ? 7.964 10.850 9.400 1.00 89.62 131 ALA A C 1
ATOM 975 O O . ALA A 1 131 ? 8.908 10.306 9.960 1.00 89.62 131 ALA A O 1
ATOM 976 N N . GLY A 1 132 ? 7.197 11.739 10.034 1.00 85.31 132 GLY A N 1
ATOM 977 C CA . GLY A 1 132 ? 7.414 12.129 11.433 1.00 85.31 132 GLY A CA 1
ATOM 978 C C . GLY A 1 132 ? 7.021 11.062 12.465 1.00 85.31 132 GLY A C 1
ATOM 979 O O . GLY A 1 132 ? 7.224 11.266 13.658 1.00 85.31 132 GLY A O 1
ATOM 980 N N . ALA A 1 133 ? 6.442 9.936 12.031 1.00 89.88 133 ALA A N 1
ATOM 981 C CA . ALA A 1 133 ? 5.942 8.873 12.898 1.00 89.88 133 ALA A CA 1
ATOM 982 C C . ALA A 1 133 ? 6.545 7.503 12.522 1.00 89.88 133 ALA A C 1
ATOM 984 O O . ALA A 1 133 ? 6.406 7.085 11.368 1.00 89.88 133 ALA A O 1
ATOM 985 N N . PRO A 1 134 ? 7.108 6.736 13.482 1.00 90.75 134 PRO A N 1
ATOM 986 C CA . PRO A 1 134 ? 7.745 5.445 13.195 1.00 90.75 134 PRO A CA 1
ATOM 987 C C . PRO A 1 134 ? 6.809 4.397 12.576 1.00 90.75 134 PRO A C 1
ATOM 989 O O . PRO A 1 134 ? 7.236 3.552 11.790 1.00 90.75 134 PRO A O 1
ATOM 992 N N . ALA A 1 135 ? 5.519 4.412 12.925 1.00 89.38 135 ALA A N 1
ATOM 993 C CA . ALA A 1 135 ? 4.536 3.503 12.332 1.00 89.38 135 ALA A CA 1
ATOM 994 C C . ALA A 1 135 ? 4.342 3.783 10.832 1.00 89.38 135 ALA A C 1
ATOM 996 O O . ALA A 1 135 ? 4.394 2.858 10.019 1.00 89.38 135 ALA A O 1
ATOM 997 N N . LEU A 1 136 ? 4.223 5.063 10.466 1.00 91.62 136 LEU A N 1
ATOM 998 C CA . LEU A 1 136 ? 4.093 5.504 9.080 1.00 91.62 136 LEU A CA 1
ATOM 999 C C . LEU A 1 136 ? 5.375 5.243 8.281 1.00 91.62 136 LEU A C 1
ATOM 1001 O O . LEU A 1 136 ? 5.303 4.712 7.177 1.00 91.62 136 LEU A O 1
ATOM 1005 N N . GLU A 1 137 ? 6.546 5.551 8.845 1.00 93.50 137 GLU A N 1
ATOM 1006 C CA . GLU A 1 137 ? 7.843 5.278 8.214 1.00 93.50 137 GLU A CA 1
ATOM 1007 C C . GLU A 1 137 ? 7.991 3.790 7.870 1.00 93.50 137 GLU A C 1
ATOM 1009 O O . GLU A 1 137 ? 8.345 3.434 6.743 1.00 93.50 137 GLU A O 1
ATOM 1014 N N . ARG A 1 138 ? 7.671 2.900 8.822 1.00 92.38 138 ARG A N 1
ATOM 1015 C CA . ARG A 1 138 ? 7.707 1.446 8.602 1.00 92.38 138 ARG A CA 1
ATOM 1016 C C . ARG A 1 138 ? 6.741 1.018 7.500 1.00 92.38 138 ARG A C 1
ATOM 1018 O O . ARG A 1 138 ? 7.125 0.200 6.666 1.00 92.38 138 ARG A O 1
ATOM 1025 N N . ALA A 1 139 ? 5.520 1.554 7.484 1.00 92.38 139 ALA A N 1
ATOM 1026 C CA . ALA A 1 139 ? 4.544 1.258 6.438 1.00 92.38 139 ALA A CA 1
ATOM 1027 C C . ALA A 1 139 ? 5.058 1.705 5.059 1.00 92.38 139 ALA A C 1
ATOM 1029 O O . ALA A 1 139 ? 5.135 0.891 4.141 1.00 92.38 139 ALA A O 1
ATOM 1030 N N . LEU A 1 140 ? 5.519 2.952 4.930 1.00 94.12 140 LEU A N 1
ATOM 1031 C CA . LEU A 1 140 ? 6.043 3.496 3.674 1.00 94.12 140 LEU A CA 1
ATOM 1032 C C . LEU A 1 140 ? 7.279 2.741 3.176 1.00 94.12 140 LEU A C 1
ATOM 1034 O O . LEU A 1 140 ? 7.356 2.433 1.991 1.00 94.12 140 LEU A O 1
ATOM 1038 N N . ARG A 1 141 ? 8.207 2.356 4.061 1.00 94.12 141 ARG A N 1
ATOM 1039 C CA . ARG A 1 141 ? 9.369 1.532 3.682 1.00 94.12 141 ARG A CA 1
ATOM 1040 C C . ARG A 1 141 ? 8.974 0.145 3.189 1.00 94.12 141 ARG A C 1
ATOM 1042 O O . ARG A 1 141 ? 9.571 -0.349 2.235 1.00 94.12 141 ARG A O 1
ATOM 1049 N N . LYS A 1 142 ? 7.976 -0.494 3.811 1.00 93.94 142 LYS A N 1
ATOM 1050 C CA . LYS A 1 142 ? 7.443 -1.781 3.329 1.00 93.94 142 LYS A CA 1
ATOM 1051 C C . LYS A 1 142 ? 6.842 -1.633 1.929 1.00 93.94 142 LYS A C 1
ATOM 1053 O O . LYS A 1 142 ? 7.128 -2.454 1.058 1.00 93.94 142 LYS A O 1
ATOM 1058 N N . LEU A 1 143 ? 6.056 -0.579 1.705 1.00 94.25 143 LEU A N 1
ATOM 1059 C CA . LEU A 1 143 ? 5.456 -0.280 0.402 1.00 94.25 143 LEU A CA 1
ATOM 1060 C C . LEU A 1 143 ? 6.518 0.011 -0.661 1.00 94.25 143 LEU A C 1
ATOM 1062 O O . LEU A 1 143 ? 6.467 -0.546 -1.757 1.00 94.25 143 LEU A O 1
ATOM 1066 N N . GLU A 1 144 ? 7.517 0.822 -0.319 1.00 94.38 144 GLU A N 1
ATOM 1067 C CA . GLU A 1 144 ? 8.644 1.132 -1.190 1.00 94.38 144 GLU A CA 1
ATOM 1068 C C . GLU A 1 144 ? 9.428 -0.130 -1.560 1.00 94.38 144 GLU A C 1
ATOM 1070 O O . GLU A 1 144 ? 9.675 -0.365 -2.738 1.00 94.38 144 GLU A O 1
ATOM 1075 N N . ALA A 1 145 ? 9.767 -0.984 -0.589 1.00 93.81 145 ALA A N 1
ATOM 1076 C CA . ALA A 1 145 ? 10.473 -2.237 -0.846 1.00 93.81 145 ALA A CA 1
ATOM 1077 C C . ALA A 1 145 ? 9.680 -3.157 -1.787 1.00 93.81 145 ALA A C 1
ATOM 1079 O O . ALA A 1 145 ? 10.251 -3.807 -2.668 1.00 93.81 145 ALA A O 1
ATOM 1080 N N . ARG A 1 146 ? 8.350 -3.188 -1.640 1.00 93.38 146 ARG A N 1
ATOM 1081 C CA . ARG A 1 146 ? 7.471 -3.981 -2.503 1.00 93.38 146 ARG A CA 1
ATOM 1082 C C . ARG A 1 146 ? 7.406 -3.424 -3.923 1.00 93.38 146 ARG A C 1
ATOM 1084 O O . ARG A 1 146 ? 7.509 -4.202 -4.868 1.00 93.38 146 ARG A O 1
ATOM 1091 N N . ALA A 1 147 ? 7.327 -2.106 -4.085 1.00 92.31 147 ALA A N 1
ATOM 1092 C CA . ALA A 1 147 ? 7.415 -1.461 -5.393 1.00 92.31 147 ALA A CA 1
ATOM 1093 C C . ALA A 1 147 ? 8.809 -1.645 -6.029 1.00 92.31 147 ALA A C 1
ATOM 1095 O O . ALA A 1 147 ? 8.917 -1.993 -7.205 1.00 92.31 147 ALA A O 1
ATOM 1096 N N . ALA A 1 148 ? 9.882 -1.504 -5.247 1.00 92.50 148 ALA A N 1
ATOM 1097 C CA . ALA A 1 148 ? 11.264 -1.675 -5.691 1.00 92.50 148 ALA A CA 1
ATOM 1098 C C . ALA A 1 148 ? 11.560 -3.112 -6.138 1.00 92.50 148 ALA A C 1
ATOM 1100 O O . ALA A 1 148 ? 12.393 -3.324 -7.018 1.00 92.50 148 ALA A O 1
ATOM 1101 N N . ARG A 1 149 ? 10.841 -4.112 -5.608 1.00 92.88 149 ARG A N 1
ATOM 1102 C CA . ARG A 1 149 ? 10.933 -5.496 -6.088 1.00 92.88 149 ARG A CA 1
ATOM 1103 C C . ARG A 1 149 ? 10.668 -5.595 -7.591 1.00 92.88 149 ARG A C 1
ATOM 1105 O O . ARG A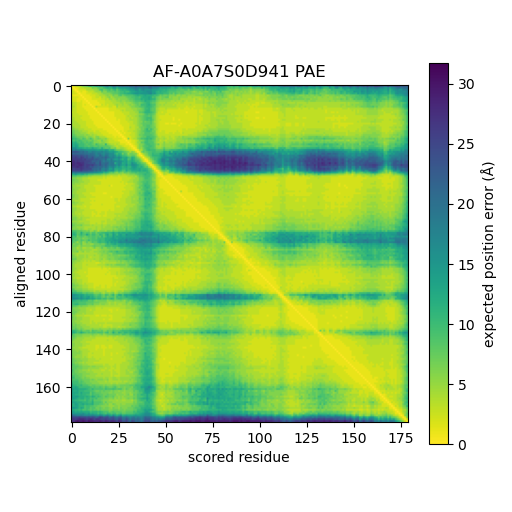 1 149 ? 11.373 -6.349 -8.252 1.00 92.88 149 ARG A O 1
ATOM 1112 N N . ALA A 1 150 ? 9.718 -4.833 -8.140 1.00 90.31 150 ALA A N 1
ATOM 1113 C CA . ALA A 1 150 ? 9.479 -4.807 -9.585 1.00 90.31 150 ALA A CA 1
ATOM 1114 C C . ALA A 1 150 ? 10.715 -4.294 -10.346 1.00 90.31 150 ALA A C 1
ATOM 1116 O O . ALA A 1 150 ? 11.156 -4.938 -11.297 1.00 90.31 150 ALA A O 1
ATOM 1117 N N . ALA A 1 151 ? 11.337 -3.213 -9.864 1.00 90.50 151 ALA A N 1
ATOM 1118 C CA . ALA A 1 151 ? 12.569 -2.671 -10.437 1.00 90.50 151 ALA A CA 1
ATOM 1119 C C . ALA A 1 151 ? 13.732 -3.667 -10.383 1.00 90.50 151 ALA A C 1
ATOM 1121 O O . ALA A 1 151 ? 14.444 -3.843 -11.368 1.00 90.50 151 ALA A O 1
ATOM 1122 N N . TYR A 1 152 ? 13.909 -4.361 -9.256 1.00 92.50 152 TYR A N 1
ATOM 1123 C CA . TYR A 1 152 ? 14.959 -5.368 -9.121 1.00 92.50 152 TYR A CA 1
ATOM 1124 C C . TYR A 1 152 ? 14.743 -6.564 -10.047 1.00 92.50 152 TYR A C 1
ATOM 1126 O O . TYR A 1 152 ? 15.712 -7.080 -10.593 1.00 92.50 152 TYR A O 1
ATOM 1134 N N . GLN A 1 153 ? 13.497 -6.988 -10.278 1.00 92.00 153 GLN A N 1
ATOM 1135 C CA . GLN A 1 153 ? 13.205 -8.042 -11.255 1.00 92.00 153 GLN A CA 1
ATOM 1136 C C . GLN A 1 153 ? 13.531 -7.594 -12.686 1.00 92.00 153 GLN A C 1
ATOM 1138 O O . GLN A 1 153 ? 14.120 -8.365 -13.442 1.00 92.00 153 GLN A O 1
ATOM 1143 N N . GLN A 1 154 ? 13.224 -6.343 -13.046 1.00 91.00 154 GLN A N 1
ATOM 1144 C CA . GLN A 1 154 ? 13.619 -5.777 -14.342 1.00 91.00 154 GLN A CA 1
ATOM 1145 C C . GLN A 1 154 ? 15.143 -5.682 -14.481 1.00 91.00 154 GLN A C 1
ATOM 1147 O O . GLN A 1 154 ? 15.693 -6.060 -15.515 1.00 91.00 154 GLN A O 1
ATOM 1152 N N . LEU A 1 155 ? 15.832 -5.249 -13.421 1.00 92.69 155 LEU A N 1
ATOM 1153 C CA . LEU A 1 155 ? 17.289 -5.179 -13.386 1.00 92.69 155 LEU A CA 1
ATOM 1154 C C . LEU A 1 155 ? 17.919 -6.566 -13.545 1.00 92.69 155 LEU A C 1
ATOM 1156 O O . LEU A 1 155 ? 18.823 -6.710 -14.355 1.00 92.69 155 LEU A O 1
ATOM 1160 N N . LEU A 1 156 ? 17.424 -7.580 -12.829 1.00 93.81 156 LEU A N 1
ATOM 1161 C CA . LEU A 1 156 ? 17.895 -8.964 -12.943 1.00 93.81 156 LEU A CA 1
ATOM 1162 C C . LEU A 1 156 ? 17.664 -9.534 -14.346 1.00 93.81 156 LEU A C 1
ATOM 1164 O O . LEU A 1 156 ? 18.568 -10.143 -14.916 1.00 93.81 156 LEU A O 1
ATOM 1168 N N . ALA A 1 157 ? 16.484 -9.310 -14.932 1.00 91.75 157 ALA A N 1
ATOM 1169 C CA . ALA A 1 157 ? 16.194 -9.732 -16.302 1.00 91.75 157 ALA A CA 1
ATOM 1170 C C . ALA A 1 157 ? 17.180 -9.114 -17.308 1.00 91.75 157 ALA A C 1
ATOM 1172 O O . ALA A 1 157 ? 17.647 -9.794 -18.225 1.00 91.75 157 ALA A O 1
ATOM 1173 N N . TRP A 1 158 ? 17.543 -7.849 -17.098 1.00 92.62 158 TRP A N 1
ATOM 1174 C CA . TRP A 1 158 ? 18.482 -7.143 -17.955 1.00 92.62 158 TRP A CA 1
ATOM 1175 C C . TRP A 1 158 ? 19.938 -7.576 -17.731 1.00 92.62 158 TRP A C 1
ATOM 1177 O O . TRP A 1 158 ? 20.609 -7.932 -18.696 1.00 92.62 158 TRP A O 1
ATOM 1187 N N . THR A 1 159 ? 20.430 -7.604 -16.489 1.00 93.81 159 THR A N 1
ATOM 1188 C CA . THR A 1 159 ? 21.846 -7.893 -16.193 1.00 93.81 159 THR A CA 1
ATOM 1189 C C . THR A 1 159 ? 22.213 -9.361 -16.369 1.00 93.81 159 THR A C 1
ATOM 1191 O O . THR A 1 159 ? 23.310 -9.657 -16.831 1.00 93.81 159 THR A O 1
ATOM 1194 N N . VAL A 1 160 ? 21.317 -10.283 -16.005 1.00 95.25 160 VAL A N 1
ATOM 1195 C CA . VAL A 1 160 ? 21.601 -11.727 -16.026 1.00 95.25 160 VAL A CA 1
ATOM 1196 C C . VAL A 1 160 ? 21.217 -12.348 -17.364 1.00 95.25 160 VAL A C 1
ATOM 1198 O O . VAL A 1 160 ? 21.928 -13.213 -17.870 1.00 95.25 160 VAL A O 1
ATOM 1201 N N . HIS A 1 161 ? 20.095 -11.922 -17.950 1.00 92.56 161 HIS A N 1
ATOM 1202 C CA . HIS A 1 161 ? 19.552 -12.548 -19.158 1.00 92.56 161 HIS A 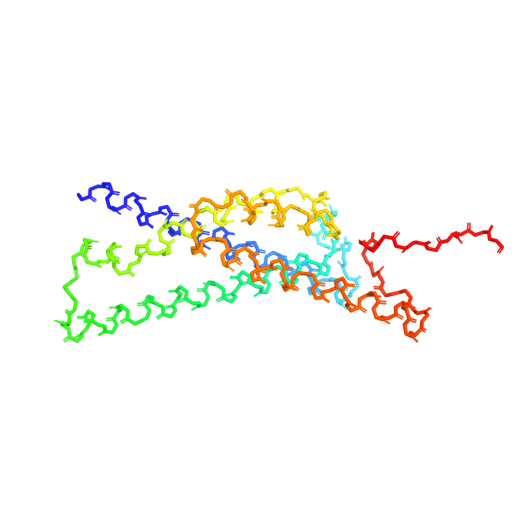CA 1
ATOM 1203 C C . HIS A 1 161 ? 19.651 -11.674 -20.413 1.00 92.56 161 HIS A C 1
ATOM 1205 O O . HIS A 1 161 ? 19.279 -12.141 -21.489 1.00 92.56 161 HIS A O 1
ATOM 1211 N N . GLY A 1 162 ? 20.110 -10.422 -20.304 1.00 90.38 162 GLY A N 1
ATOM 1212 C CA . GLY A 1 162 ? 20.154 -9.487 -21.432 1.00 90.38 162 GLY A CA 1
ATOM 1213 C C . GLY A 1 162 ? 18.769 -9.118 -21.975 1.00 90.38 162 GLY A C 1
ATOM 1214 O O . GLY A 1 162 ? 18.658 -8.650 -23.106 1.00 90.38 162 GLY A O 1
ATOM 1215 N N . ARG A 1 163 ? 17.694 -9.361 -21.209 1.00 89.06 163 ARG A N 1
ATOM 1216 C CA . ARG A 1 163 ? 16.307 -9.152 -21.647 1.00 89.06 163 ARG A CA 1
ATOM 1217 C C . ARG A 1 163 ? 15.722 -7.907 -21.000 1.00 89.06 163 ARG A C 1
ATOM 1219 O O . ARG A 1 163 ? 15.658 -7.805 -19.779 1.00 89.06 163 ARG A O 1
ATOM 1226 N N . LEU A 1 164 ? 15.222 -6.989 -21.822 1.00 87.38 164 LEU A N 1
ATOM 1227 C CA . LEU A 1 164 ? 14.478 -5.828 -21.347 1.00 87.38 164 LEU A CA 1
ATOM 1228 C C . LEU A 1 164 ? 12.990 -6.179 -21.211 1.00 87.38 164 LEU A C 1
ATOM 1230 O O . LEU A 1 164 ? 12.272 -6.260 -22.205 1.00 87.38 164 LEU A O 1
ATOM 1234 N N . VAL A 1 165 ? 12.532 -6.389 -19.975 1.00 83.56 165 VAL A N 1
ATOM 1235 C CA . VAL A 1 165 ? 11.120 -6.663 -19.659 1.00 83.56 165 VAL A CA 1
ATOM 1236 C C . VAL A 1 165 ? 10.474 -5.390 -19.119 1.00 83.56 165 VAL A C 1
ATOM 1238 O O . VAL A 1 165 ? 10.426 -5.158 -17.912 1.00 83.56 165 VAL A O 1
ATOM 1241 N N . ASP A 1 166 ? 9.994 -4.540 -20.025 1.00 84.44 166 ASP A N 1
ATOM 1242 C CA . ASP A 1 166 ? 9.373 -3.262 -19.669 1.00 84.44 166 ASP A CA 1
ATOM 1243 C C . ASP A 1 166 ? 8.117 -2.965 -20.512 1.00 84.44 166 ASP A C 1
ATOM 1245 O O . ASP A 1 166 ? 8.168 -2.166 -21.448 1.00 84.44 166 ASP A O 1
ATOM 1249 N N . PRO A 1 167 ? 6.973 -3.612 -20.202 1.00 79.19 167 PRO A N 1
ATOM 1250 C CA . PRO A 1 167 ? 5.729 -3.452 -20.965 1.00 79.19 167 PRO A CA 1
ATOM 1251 C C . PRO A 1 167 ? 5.175 -2.023 -20.959 1.00 79.19 167 PRO A C 1
ATOM 1253 O O . PRO A 1 167 ? 4.397 -1.655 -21.835 1.00 79.19 167 PRO A O 1
ATOM 1256 N N . HIS A 1 168 ? 5.549 -1.226 -19.957 1.00 80.38 168 HIS A N 1
ATOM 1257 C CA . HIS A 1 168 ? 4.967 0.090 -19.698 1.00 80.38 168 HIS A CA 1
ATOM 1258 C C . HIS A 1 168 ? 5.971 1.245 -19.845 1.00 80.38 168 HIS A C 1
ATOM 1260 O O . HIS A 1 168 ? 5.604 2.398 -19.622 1.00 80.38 168 HIS A O 1
ATOM 1266 N N . GLY A 1 169 ? 7.215 0.972 -20.257 1.00 81.12 169 GLY A N 1
ATOM 1267 C CA . GLY A 1 169 ? 8.232 2.007 -20.483 1.00 81.12 169 GLY A CA 1
ATOM 1268 C C . GLY A 1 169 ? 8.730 2.693 -19.202 1.00 81.12 169 GLY A C 1
ATOM 1269 O O . GLY A 1 169 ? 9.122 3.867 -19.246 1.00 81.12 169 GLY A O 1
ATOM 1270 N N . GLU A 1 170 ? 8.655 1.994 -18.069 1.00 85.25 170 GLU A N 1
ATOM 1271 C CA . GLU A 1 170 ? 8.951 2.488 -16.722 1.00 85.25 170 GLU A CA 1
ATOM 1272 C C . GLU A 1 170 ? 10.418 2.318 -16.315 1.00 85.25 170 GLU A C 1
ATOM 1274 O O . GLU A 1 170 ? 10.874 2.963 -15.365 1.00 85.25 170 GLU A O 1
ATOM 1279 N N . PHE A 1 171 ? 11.154 1.450 -17.008 1.00 87.19 171 PHE A N 1
ATOM 1280 C CA . PHE A 1 171 ? 12.555 1.183 -16.725 1.00 87.19 171 PHE A CA 1
ATOM 1281 C C . PHE A 1 171 ? 13.452 2.266 -17.339 1.00 87.19 171 PHE A C 1
ATOM 1283 O O . PHE A 1 171 ? 13.161 2.841 -18.391 1.00 87.19 171 PHE A O 1
ATOM 1290 N N . TRP A 1 172 ? 14.572 2.566 -16.676 1.00 84.75 172 TRP A N 1
ATOM 1291 C CA . TRP A 1 172 ? 15.486 3.630 -17.112 1.00 84.75 172 TRP A CA 1
ATOM 1292 C C . TRP A 1 172 ? 16.325 3.248 -18.339 1.00 84.75 172 TRP A C 1
ATOM 1294 O O . TRP A 1 172 ? 16.830 4.132 -19.028 1.00 84.75 172 TRP A O 1
ATOM 1304 N N . VAL A 1 173 ? 16.470 1.954 -18.641 1.00 87.00 173 VAL A N 1
ATOM 1305 C CA . VAL A 1 173 ? 17.136 1.487 -19.865 1.00 87.00 173 VAL A CA 1
ATOM 1306 C C . VAL A 1 173 ? 16.117 1.408 -20.994 1.00 87.00 173 VAL A C 1
ATOM 1308 O O . VAL A 1 173 ? 15.116 0.702 -20.886 1.00 87.00 173 VAL A O 1
ATOM 1311 N N . ARG A 1 174 ? 16.397 2.094 -22.105 1.00 85.62 174 ARG A N 1
ATOM 1312 C CA . ARG A 1 174 ? 15.566 2.073 -23.314 1.00 85.62 174 ARG A CA 1
ATOM 1313 C C . ARG A 1 174 ? 16.388 1.635 -24.524 1.00 85.62 174 ARG A C 1
ATOM 1315 O O . ARG A 1 174 ? 17.536 2.063 -24.651 1.00 85.62 174 ARG A O 1
ATOM 1322 N N . PRO A 1 175 ? 15.825 0.812 -25.422 1.00 81.12 175 PRO A N 1
ATOM 1323 C CA . PRO A 1 175 ? 16.505 0.441 -26.648 1.00 81.12 175 PRO A CA 1
ATOM 1324 C C . PRO A 1 175 ? 16.560 1.658 -27.574 1.00 81.12 175 PRO A C 1
ATOM 1326 O O . PRO A 1 175 ? 15.559 2.352 -27.772 1.00 81.12 175 PRO A O 1
ATOM 1329 N N . ILE A 1 176 ? 17.727 1.911 -28.158 1.00 84.38 176 ILE A N 1
ATOM 1330 C CA . ILE A 1 176 ? 17.879 2.917 -29.208 1.00 84.38 176 ILE A CA 1
ATOM 1331 C C . ILE A 1 176 ? 17.315 2.297 -30.490 1.00 84.38 176 ILE A C 1
ATOM 1333 O O . ILE A 1 176 ? 17.803 1.268 -30.952 1.00 84.38 176 ILE A O 1
ATOM 1337 N N . LYS A 1 177 ? 16.255 2.883 -31.056 1.00 70.38 177 LYS A N 1
ATOM 1338 C CA . LYS A 1 177 ? 15.750 2.461 -32.369 1.00 70.38 177 LYS A CA 1
ATOM 1339 C C . LYS A 1 177 ? 16.640 3.081 -33.451 1.00 70.38 177 LYS A C 1
ATOM 1341 O O . LYS A 1 177 ? 16.555 4.286 -33.658 1.00 70.38 177 LYS A O 1
ATOM 1346 N N . GLY A 1 178 ? 17.450 2.265 -34.131 1.00 62.66 178 GLY A N 1
ATOM 1347 C CA . GLY A 1 178 ? 18.174 2.660 -35.350 1.00 62.66 178 GLY A CA 1
ATOM 1348 C C . GLY A 1 178 ? 19.702 2.703 -35.248 1.00 62.66 178 GLY A C 1
ATOM 1349 O O . GLY A 1 178 ? 20.286 3.735 -35.561 1.00 62.66 178 GLY A O 1
ATOM 1350 N N . ALA A 1 179 ? 20.332 1.597 -34.849 1.00 45.22 179 ALA A N 1
ATOM 1351 C CA . ALA A 1 179 ? 21.742 1.327 -35.146 1.00 45.22 179 ALA A CA 1
ATOM 1352 C C . ALA A 1 179 ? 21.826 0.202 -36.182 1.00 45.22 179 ALA A C 1
ATOM 1354 O O . ALA A 1 179 ? 21.003 -0.737 -36.059 1.00 45.22 179 ALA A O 1
#